Protein AF-0000000084809323 (afdb_homodimer)

InterPro domains:
  IPR007712 Toxin-antitoxin system, RelE/ParE toxin family [PF05016] (4-93)
  IPR028344 Toxin-antitoxin system, toxin component ParE1/4 [PIRSF029218] (1-98)
  IPR035093 Toxin-antitoxin system, RelE/ParE toxin domain superfamily [G3DSA:3.30.2310.20] (1-98)
  IPR051803 Type II TA system RelE-like toxin [PTHR33755] (1-96)

Nearest PDB structures (foldseek):
  8c24-assembly1_B  TM=9.218E-01  e=8.856E-09  Mycobacterium tuberculosis H37Rv
  7ycu-assembly1_C-2  TM=9.628E-01  e=2.855E-08  Pseudoalteromonas rubra
  7r5a-assembly1_A-2  TM=9.091E-01  e=8.627E-08  Vibrio cholerae O1 biovar El Tor str. N16961
  3kxe-assembly1_B  TM=9.483E-01  e=1.883E-07  Caulobacter vibrioides NA1000
  6xrw-assembly2_C  TM=8.770E-01  e=8.736E-06  Pseudomonas aeruginosa

Sequence (200 aa):
MAEIRFTRKAVEDLSDIWNYTADTWSERQADTYYWLLIASCRKLAGNPVLFGREYKELGEKVYGFKVNKHIVFYRIPDDGAIEVVRILHERMDLSNRFVDMAEIRFTRKAVEDLSDIWNYTADTWSERQADTYYWLLIASCRKLAGNPVLFGREYKELGEKVYGFKVNKHIVFYRIPDDGAIEVVRILHERMDLSNRFVD

Structure (mmCIF, N/CA/C/O backbone):
data_AF-0000000084809323-model_v1
#
loop_
_entity.id
_entity.type
_entity.pdbx_description
1 polymer Toxin
#
loop_
_atom_site.group_PDB
_atom_site.id
_atom_site.type_symbol
_atom_site.label_atom_id
_atom_site.label_alt_id
_atom_site.label_comp_id
_atom_site.label_asym_id
_atom_site.label_entity_id
_atom_site.label_seq_id
_atom_site.pdbx_PDB_ins_code
_atom_site.Cartn_x
_atom_site.Cartn_y
_atom_site.Cartn_z
_atom_site.occupancy
_atom_site.B_iso_or_equiv
_atom_site.auth_seq_id
_atom_site.auth_comp_id
_atom_site.auth_asym_id
_atom_site.auth_atom_id
_atom_site.pdbx_PDB_model_num
ATOM 1 N N . MET A 1 1 ? -5.836 -1.166 18.906 1 52.66 1 MET A N 1
ATOM 2 C CA . MET A 1 1 ? -4.805 -0.702 17.984 1 52.66 1 MET A CA 1
ATOM 3 C C . MET A 1 1 ? -5.363 0.357 17.031 1 52.66 1 MET A C 1
ATOM 5 O O . MET A 1 1 ? -6.512 0.267 16.609 1 52.66 1 MET A O 1
ATOM 9 N N . ALA A 1 2 ? -4.691 1.6 17.109 1 65.75 2 ALA A N 1
ATOM 10 C CA . ALA A 1 2 ? -5.293 2.738 16.422 1 65.75 2 ALA A CA 1
ATOM 11 C C . ALA A 1 2 ? -5.461 2.449 14.93 1 65.75 2 ALA A C 1
ATOM 13 O O . ALA A 1 2 ? -4.602 1.819 14.305 1 65.75 2 ALA A O 1
ATOM 14 N N . GLU A 1 3 ? -6.68 2.566 14.5 1 85.12 3 GLU A N 1
ATOM 15 C CA . GLU A 1 3 ? -7.074 2.285 13.125 1 85.12 3 GLU A CA 1
ATOM 16 C C . GLU A 1 3 ? -6.59 3.377 12.18 1 85.12 3 GLU A C 1
ATOM 18 O O . GLU A 1 3 ? -6.598 4.559 12.531 1 85.12 3 GLU A O 1
ATOM 23 N N . ILE A 1 4 ? -6.012 2.949 11.055 1 93 4 ILE A N 1
ATOM 24 C CA . ILE A 1 4 ? -5.582 3.871 10.008 1 93 4 ILE A CA 1
ATOM 25 C C . ILE A 1 4 ? -6.496 3.729 8.797 1 93 4 ILE A C 1
ATOM 27 O O . ILE A 1 4 ? -6.758 2.613 8.336 1 93 4 ILE A O 1
ATOM 31 N N . ARG A 1 5 ? -6.965 4.871 8.391 1 95 5 ARG A N 1
ATOM 32 C CA . ARG A 1 5 ? -7.77 4.934 7.176 1 95 5 ARG A CA 1
ATOM 33 C C . ARG A 1 5 ? -7.094 5.793 6.113 1 95 5 ARG A C 1
ATOM 35 O O . ARG A 1 5 ? -6.543 6.852 6.422 1 95 5 ARG A O 1
ATOM 42 N N . PHE A 1 6 ? -7.148 5.309 4.836 1 96.38 6 PHE A N 1
ATOM 43 C CA . PHE A 1 6 ? -6.609 6.086 3.725 1 96.38 6 PHE A CA 1
ATOM 44 C C . PHE A 1 6 ? -7.73 6.633 2.85 1 96.38 6 PHE A C 1
ATOM 46 O O . PHE A 1 6 ? -8.742 5.957 2.633 1 96.38 6 PHE A O 1
ATOM 53 N N . THR A 1 7 ? -7.555 7.887 2.42 1 95.38 7 THR A N 1
ATOM 54 C CA . THR A 1 7 ? -8.406 8.375 1.344 1 95.38 7 THR A CA 1
ATOM 55 C C . THR A 1 7 ? -7.898 7.902 -0.013 1 95.38 7 THR A C 1
ATOM 57 O O . THR A 1 7 ? -6.766 7.422 -0.123 1 95.38 7 THR A O 1
ATOM 60 N N . ARG A 1 8 ? -8.773 8.055 -1.02 1 95.62 8 ARG A N 1
ATOM 61 C CA . ARG A 1 8 ? -8.383 7.699 -2.381 1 95.62 8 ARG A CA 1
ATOM 62 C C . ARG A 1 8 ? -7.145 8.484 -2.816 1 95.62 8 ARG A C 1
ATOM 64 O O . ARG A 1 8 ? -6.227 7.926 -3.416 1 95.62 8 ARG A O 1
ATOM 71 N N . LYS A 1 9 ? -7.113 9.719 -2.51 1 95.81 9 LYS A N 1
ATOM 72 C CA . LYS A 1 9 ? -5.992 10.57 -2.893 1 95.81 9 LYS A CA 1
ATOM 73 C C . LYS A 1 9 ? -4.703 10.133 -2.203 1 95.81 9 LYS A C 1
ATOM 75 O O . LYS A 1 9 ? -3.623 10.203 -2.791 1 95.81 9 LYS A O 1
ATOM 80 N N . ALA A 1 10 ? -4.836 9.727 -0.987 1 97.06 10 ALA A N 1
ATOM 81 C CA . ALA A 1 10 ? -3.662 9.242 -0.266 1 97.06 10 ALA A CA 1
ATOM 82 C C . ALA A 1 10 ? -3.121 7.961 -0.895 1 97.06 10 ALA A C 1
ATOM 84 O O . ALA A 1 10 ? -1.906 7.781 -1.012 1 97.06 10 ALA A O 1
ATOM 85 N N . VAL A 1 11 ? -4.012 7.047 -1.314 1 97.19 11 VAL A N 1
ATOM 86 C CA . VAL A 1 11 ? -3.609 5.805 -1.962 1 97.19 11 VAL A CA 1
ATOM 87 C C . VAL A 1 11 ? -2.938 6.109 -3.299 1 97.19 11 VAL A C 1
ATOM 89 O O . VAL A 1 11 ? -1.923 5.5 -3.643 1 97.19 11 VAL A O 1
ATOM 92 N N . GLU A 1 12 ? -3.457 6.996 -4.031 1 96.44 12 GLU A N 1
ATOM 93 C CA . GLU A 1 12 ? -2.842 7.441 -5.277 1 96.44 12 GLU A CA 1
ATOM 94 C C . GLU A 1 12 ? -1.45 8.016 -5.031 1 96.44 12 GLU A C 1
ATOM 96 O O . GLU A 1 12 ? -0.513 7.734 -5.781 1 96.44 12 GLU A O 1
ATOM 101 N N . ASP A 1 13 ? -1.379 8.852 -4.008 1 96.88 13 ASP A N 1
ATOM 102 C CA . ASP A 1 13 ? -0.084 9.43 -3.658 1 96.88 13 ASP A CA 1
ATOM 103 C C . ASP A 1 13 ? 0.942 8.336 -3.361 1 96.88 13 ASP A C 1
ATOM 105 O O . ASP A 1 13 ? 2.09 8.422 -3.801 1 96.88 13 ASP A O 1
ATOM 109 N N . LEU A 1 14 ? 0.533 7.32 -2.613 1 97.62 14 LEU A N 1
ATOM 110 C CA . LEU A 1 14 ? 1.423 6.207 -2.293 1 97.62 14 LEU A CA 1
ATOM 111 C C . LEU A 1 14 ? 1.922 5.527 -3.562 1 97.62 14 LEU A C 1
ATOM 113 O O . LEU A 1 14 ? 3.115 5.242 -3.691 1 97.62 14 LEU A O 1
ATOM 117 N N . SER A 1 15 ? 1.007 5.293 -4.441 1 97.25 15 SER A N 1
ATOM 118 C CA . SER A 1 15 ? 1.363 4.656 -5.703 1 97.25 15 SER A CA 1
ATOM 119 C C . SER A 1 15 ? 2.314 5.527 -6.516 1 97.25 15 SER A C 1
ATOM 121 O O . SER A 1 15 ? 3.285 5.031 -7.09 1 97.25 15 SER A O 1
ATOM 123 N N . ASP A 1 16 ? 2.064 6.781 -6.582 1 97.44 16 ASP A N 1
ATOM 124 C CA . ASP A 1 16 ? 2.904 7.723 -7.316 1 97.44 16 ASP A CA 1
ATOM 125 C C . ASP A 1 16 ? 4.309 7.789 -6.723 1 97.44 16 ASP A C 1
ATOM 127 O O . ASP A 1 16 ? 5.297 7.836 -7.453 1 97.44 16 ASP A O 1
ATOM 131 N N . ILE A 1 17 ? 4.363 7.852 -5.445 1 97.81 17 ILE A N 1
ATOM 132 C CA . ILE A 1 17 ? 5.648 7.887 -4.762 1 97.81 17 ILE A CA 1
ATOM 133 C C . ILE A 1 17 ? 6.434 6.617 -5.078 1 97.81 17 ILE A C 1
ATOM 135 O O . ILE A 1 17 ? 7.629 6.676 -5.375 1 97.81 17 ILE A O 1
ATOM 139 N N . TRP A 1 18 ? 5.781 5.492 -5.027 1 98.06 18 TRP A N 1
ATOM 140 C CA . TRP A 1 18 ? 6.43 4.227 -5.355 1 98.06 18 TRP A CA 1
ATOM 141 C C . TRP A 1 18 ? 6.969 4.25 -6.781 1 98.06 18 TRP A C 1
ATOM 143 O O . TRP A 1 18 ? 8.141 3.93 -7.016 1 98.06 18 TRP A O 1
ATOM 153 N N . ASN A 1 19 ? 6.113 4.641 -7.715 1 97.88 19 ASN A N 1
ATOM 154 C CA . ASN A 1 19 ? 6.484 4.664 -9.125 1 97.88 19 ASN A CA 1
ATOM 155 C C . ASN A 1 19 ? 7.672 5.586 -9.375 1 97.88 19 ASN A C 1
ATOM 157 O O . ASN A 1 19 ? 8.609 5.219 -10.094 1 97.88 19 ASN A O 1
ATOM 161 N N . TYR A 1 20 ? 7.602 6.742 -8.844 1 97.81 20 TYR A N 1
ATOM 162 C CA . TYR A 1 20 ? 8.68 7.703 -9.008 1 97.81 20 TYR A CA 1
ATOM 163 C C . TYR A 1 20 ? 9.992 7.148 -8.461 1 97.81 20 TYR A C 1
ATOM 165 O O . TYR A 1 20 ? 11.039 7.262 -9.102 1 97.81 20 TYR A O 1
ATOM 173 N N . THR A 1 21 ? 9.93 6.648 -7.211 1 97.81 21 THR A N 1
ATOM 174 C CA . THR A 1 21 ? 11.117 6.105 -6.555 1 97.81 21 THR A CA 1
ATOM 175 C C . THR A 1 21 ? 11.68 4.93 -7.348 1 97.81 21 THR A C 1
ATOM 177 O O . THR A 1 21 ? 12.898 4.816 -7.516 1 97.81 21 THR A O 1
ATOM 180 N N . ALA A 1 22 ? 10.812 4.043 -7.859 1 97.62 22 ALA A N 1
ATOM 181 C CA . ALA A 1 22 ? 11.242 2.912 -8.68 1 97.62 22 ALA A CA 1
ATOM 182 C C . ALA A 1 22 ? 11.938 3.389 -9.945 1 97.62 22 ALA A C 1
ATOM 184 O O . ALA A 1 22 ? 12.977 2.85 -10.336 1 97.62 22 ALA A O 1
ATOM 185 N N . ASP A 1 23 ? 11.383 4.441 -10.586 1 97.94 23 ASP A N 1
ATOM 186 C CA . ASP A 1 23 ? 11.906 4.984 -11.836 1 97.94 23 ASP A CA 1
ATOM 187 C C . ASP A 1 23 ? 13.25 5.684 -11.609 1 97.94 23 ASP A C 1
ATOM 189 O O . ASP A 1 23 ? 14.109 5.684 -12.492 1 97.94 23 ASP A O 1
ATOM 193 N N . THR A 1 24 ? 13.43 6.316 -10.492 1 97.62 24 THR A N 1
ATOM 194 C CA . THR A 1 24 ? 14.594 7.148 -10.219 1 97.62 24 THR A CA 1
ATOM 195 C C . THR A 1 24 ? 15.742 6.312 -9.672 1 97.62 24 THR A C 1
ATOM 197 O O . THR A 1 24 ? 16.906 6.566 -9.984 1 97.62 24 THR A O 1
ATOM 200 N N . TRP A 1 25 ? 15.391 5.305 -8.844 1 97 25 TRP A N 1
ATOM 201 C CA . TRP A 1 25 ? 16.438 4.516 -8.203 1 97 25 TRP A CA 1
ATOM 202 C C . TRP A 1 25 ? 16.219 3.023 -8.438 1 97 25 TRP A C 1
ATOM 204 O O . TRP A 1 25 ? 16.891 2.408 -9.258 1 97 25 TRP A O 1
ATOM 214 N N . SER A 1 26 ? 15.219 2.301 -7.742 1 96.19 26 SER A N 1
ATOM 215 C CA . SER A 1 26 ? 14.953 0.879 -7.93 1 96.19 26 SER A CA 1
ATOM 216 C C . SER A 1 26 ? 13.633 0.475 -7.277 1 96.19 26 SER A C 1
ATOM 218 O O . SER A 1 26 ? 13.148 1.158 -6.375 1 96.19 26 SER A O 1
ATOM 220 N N . GLU A 1 27 ? 13.172 -0.659 -7.707 1 94.38 27 GLU A N 1
ATOM 221 C CA . GLU A 1 27 ? 11.969 -1.208 -7.078 1 94.38 27 GLU A CA 1
ATOM 222 C C . GLU A 1 27 ? 12.219 -1.555 -5.617 1 94.38 27 GLU A C 1
ATOM 224 O O . GLU A 1 27 ? 11.336 -1.391 -4.773 1 94.38 27 GLU A O 1
ATOM 229 N N . ARG A 1 28 ? 13.43 -2.08 -5.32 1 92.62 28 ARG A N 1
ATOM 230 C CA . ARG A 1 28 ? 13.781 -2.4 -3.939 1 92.62 28 ARG A CA 1
ATOM 231 C C . ARG A 1 28 ? 13.734 -1.155 -3.061 1 92.62 28 ARG A C 1
ATOM 233 O O . ARG A 1 28 ? 13.219 -1.203 -1.939 1 92.62 28 ARG A O 1
ATOM 240 N N . GLN A 1 29 ? 14.258 -0.066 -3.578 1 96.19 29 GLN A N 1
ATOM 241 C CA . GLN A 1 29 ? 14.203 1.188 -2.834 1 96.19 29 GLN A CA 1
ATOM 242 C C . GLN A 1 29 ? 12.773 1.698 -2.707 1 96.19 29 GLN A C 1
ATOM 244 O O . GLN A 1 29 ? 12.398 2.266 -1.68 1 96.19 29 GLN A O 1
ATOM 249 N N . ALA A 1 30 ? 12.016 1.495 -3.771 1 97.75 30 ALA A N 1
ATOM 250 C CA . ALA A 1 30 ? 10.609 1.895 -3.74 1 97.75 30 ALA A CA 1
ATOM 251 C C . ALA A 1 30 ? 9.844 1.123 -2.67 1 97.75 30 ALA A C 1
ATOM 253 O O . ALA A 1 30 ? 9.07 1.709 -1.907 1 97.75 30 ALA A O 1
ATOM 254 N N . ASP A 1 31 ? 10.109 -0.143 -2.609 1 95.44 31 ASP A N 1
ATOM 255 C CA . ASP A 1 31 ? 9.484 -0.975 -1.586 1 95.44 31 ASP A CA 1
ATOM 256 C C . ASP A 1 31 ? 9.891 -0.518 -0.186 1 95.44 31 ASP A C 1
ATOM 258 O O . ASP A 1 31 ? 9.039 -0.394 0.701 1 95.44 31 ASP A O 1
ATOM 262 N N . THR A 1 32 ? 11.125 -0.32 0.014 1 96.06 32 THR A N 1
ATOM 263 C CA . THR A 1 32 ? 11.641 0.11 1.31 1 96.06 32 THR A CA 1
ATOM 264 C C . THR A 1 32 ? 10.984 1.416 1.746 1 96.06 32 THR A C 1
ATOM 266 O O . THR A 1 32 ? 10.547 1.545 2.893 1 96.06 32 THR A O 1
ATOM 269 N N . TYR A 1 33 ? 10.938 2.373 0.835 1 97.44 33 TYR A N 1
ATOM 270 C CA . TYR A 1 33 ? 10.359 3.67 1.171 1 97.44 33 TYR A CA 1
ATOM 271 C C . TYR A 1 33 ? 8.859 3.555 1.425 1 97.44 33 TYR A C 1
ATOM 273 O O . TYR A 1 33 ? 8.32 4.215 2.318 1 97.44 33 TYR A O 1
ATOM 281 N N . TYR A 1 34 ? 8.172 2.75 0.658 1 95.94 34 TYR A N 1
ATOM 282 C CA . TYR A 1 34 ? 6.754 2.484 0.83 1 95.94 34 TYR A CA 1
ATOM 283 C C . TYR A 1 34 ? 6.465 1.936 2.223 1 95.94 34 TYR A C 1
ATOM 285 O O . TYR A 1 34 ? 5.582 2.438 2.924 1 95.94 34 TYR A O 1
ATOM 293 N N . TRP A 1 35 ? 7.223 0.98 2.604 1 93.75 35 TRP A N 1
ATOM 294 C CA . TRP A 1 35 ? 7.039 0.379 3.92 1 93.75 35 TRP A CA 1
ATOM 295 C C . TRP A 1 35 ? 7.355 1.382 5.027 1 93.75 35 TRP A C 1
ATOM 297 O O . TRP A 1 35 ? 6.727 1.364 6.086 1 93.75 35 TRP A O 1
ATOM 307 N N . LEU A 1 36 ? 8.312 2.17 4.832 1 96.75 36 LEU A N 1
ATOM 308 C CA . LEU A 1 36 ? 8.648 3.207 5.801 1 96.75 36 LEU A CA 1
ATOM 309 C C . LEU A 1 36 ? 7.473 4.164 6 1 96.75 36 LEU A C 1
ATOM 311 O O . LEU A 1 36 ? 7.148 4.523 7.133 1 96.75 36 LEU A O 1
ATOM 315 N N . LEU A 1 37 ? 6.844 4.559 4.898 1 97.31 37 LEU A N 1
ATOM 316 C CA . LEU A 1 37 ? 5.695 5.453 4.973 1 97.31 37 LEU A CA 1
ATOM 317 C C . LEU A 1 37 ? 4.551 4.801 5.742 1 97.31 37 LEU A C 1
ATOM 319 O O . LEU A 1 37 ? 3.965 5.418 6.637 1 97.31 37 LEU A O 1
ATOM 323 N N . ILE A 1 38 ? 4.301 3.576 5.465 1 93.94 38 ILE A N 1
ATOM 324 C CA . ILE A 1 38 ? 3.207 2.846 6.09 1 93.94 38 ILE A CA 1
ATOM 325 C C . ILE A 1 38 ? 3.506 2.641 7.574 1 93.94 38 ILE A C 1
ATOM 327 O O . ILE A 1 38 ? 2.637 2.85 8.422 1 93.94 38 ILE A O 1
ATOM 331 N N . ALA A 1 39 ? 4.699 2.215 7.914 1 93.94 39 ALA A N 1
ATOM 332 C CA . ALA A 1 39 ? 5.098 2.031 9.305 1 93.94 39 ALA A CA 1
ATOM 333 C C . ALA A 1 39 ? 4.996 3.34 10.086 1 93.94 39 ALA A C 1
ATOM 335 O O . ALA A 1 39 ? 4.625 3.344 11.258 1 93.94 39 ALA A O 1
ATOM 336 N N . SER A 1 40 ? 5.336 4.391 9.492 1 96.56 40 SER A N 1
ATOM 337 C CA . SER A 1 40 ? 5.238 5.699 10.125 1 96.56 40 SER A CA 1
ATOM 338 C C . SER A 1 40 ? 3.789 6.055 10.445 1 96.56 40 SER A C 1
ATOM 340 O O . SER A 1 40 ? 3.502 6.629 11.492 1 96.56 40 SER A O 1
ATOM 342 N N . CYS A 1 41 ? 2.875 5.727 9.531 1 95.56 41 CYS A N 1
ATOM 343 C CA . CYS A 1 41 ? 1.456 5.949 9.789 1 95.56 41 CYS A CA 1
ATOM 344 C C . CYS A 1 41 ? 0.986 5.156 11 1 95.56 41 CYS A C 1
ATOM 346 O O . CYS A 1 41 ? 0.191 5.648 11.805 1 95.56 41 CYS A O 1
ATOM 348 N N . ARG A 1 42 ? 1.497 3.969 11.141 1 92.25 42 ARG A N 1
ATOM 349 C CA . ARG A 1 42 ? 1.133 3.131 12.281 1 92.25 42 ARG A CA 1
ATOM 350 C C . ARG A 1 42 ? 1.623 3.742 13.586 1 92.25 42 ARG A C 1
ATOM 352 O O . ARG A 1 42 ? 0.892 3.764 14.578 1 92.25 42 ARG A O 1
ATOM 359 N N . LYS A 1 43 ? 2.826 4.141 13.586 1 93.88 43 LYS A N 1
ATOM 360 C CA . LYS A 1 43 ? 3.377 4.82 14.758 1 93.88 43 LYS A CA 1
ATOM 361 C C . LYS A 1 43 ? 2.574 6.07 15.094 1 93.88 43 LYS A C 1
ATOM 363 O O . LYS A 1 43 ? 2.25 6.312 16.266 1 93.88 43 LYS A O 1
ATOM 368 N N . LEU A 1 44 ? 2.27 6.82 14.086 1 94.81 44 LEU A N 1
ATOM 369 C CA . LEU A 1 44 ? 1.514 8.062 14.211 1 94.81 44 LEU A CA 1
ATOM 370 C C . LEU A 1 44 ? 0.151 7.809 14.844 1 94.81 44 LEU A C 1
ATOM 372 O O . LEU A 1 44 ? -0.322 8.609 15.656 1 94.81 44 LEU A O 1
ATOM 376 N N . ALA A 1 45 ? -0.455 6.742 14.453 1 93.81 45 ALA A N 1
ATOM 377 C CA . ALA A 1 45 ? -1.792 6.41 14.938 1 93.81 45 ALA A CA 1
ATOM 378 C C . ALA A 1 45 ? -1.787 6.176 16.453 1 93.81 45 ALA A C 1
ATOM 380 O O . ALA A 1 45 ? -2.824 6.297 17.109 1 93.81 45 ALA A O 1
ATOM 381 N N . GLY A 1 46 ? -0.662 5.832 17.047 1 92.44 46 GLY A N 1
ATOM 382 C CA . GLY A 1 46 ? -0.566 5.605 18.484 1 92.44 46 GLY A CA 1
ATOM 383 C C . GLY A 1 46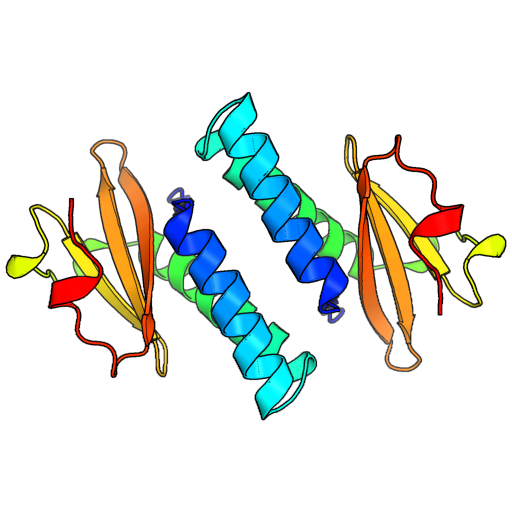 ? -0.776 6.867 19.297 1 92.44 46 GLY A C 1
ATOM 384 O O . GLY A 1 46 ? -1.298 6.809 20.422 1 92.44 46 GLY A O 1
ATOM 385 N N . ASN A 1 47 ? -0.342 8.016 18.891 1 93.44 47 ASN A N 1
ATOM 386 C CA . ASN A 1 47 ? -0.552 9.328 19.5 1 93.44 47 ASN A CA 1
ATOM 387 C C . ASN A 1 47 ? -0.486 10.445 18.453 1 93.44 47 ASN A C 1
ATOM 389 O O . ASN A 1 47 ? 0.474 11.211 18.422 1 93.44 47 ASN A O 1
ATOM 393 N N . PRO A 1 48 ? -1.572 10.602 17.672 1 94.06 48 PRO A N 1
ATOM 394 C CA . PRO A 1 48 ? -1.541 11.461 16.484 1 94.06 48 PRO A CA 1
ATOM 395 C C . PRO A 1 48 ? -1.425 12.938 16.844 1 94.06 48 PRO A C 1
ATOM 397 O O . PRO A 1 48 ? -0.876 13.719 16.047 1 94.06 48 PRO A O 1
ATOM 400 N N . VAL A 1 49 ? -1.915 13.352 18.031 1 92.62 49 VAL A N 1
ATOM 401 C CA . VAL A 1 49 ? -1.858 14.758 18.422 1 92.62 49 VAL A CA 1
ATOM 402 C C . VAL A 1 49 ? -0.443 15.109 18.875 1 92.62 49 VAL A C 1
ATOM 404 O O . VAL A 1 49 ? 0.059 16.188 18.562 1 92.62 49 VAL A O 1
ATOM 407 N N . LEU A 1 50 ? 0.204 14.18 19.453 1 92.94 50 LEU A N 1
ATOM 408 C CA . LEU A 1 50 ? 1.542 14.414 20 1 92.94 50 LEU A CA 1
ATOM 409 C C . LEU A 1 50 ? 2.58 14.43 18.875 1 92.94 50 LEU A C 1
ATOM 411 O O . LEU A 1 50 ? 3.521 15.219 18.906 1 92.94 50 LEU A O 1
ATOM 415 N N . PHE A 1 51 ? 2.447 13.609 17.906 1 94.62 51 PHE A N 1
ATOM 416 C CA . PHE A 1 51 ? 3.473 13.406 16.891 1 94.62 51 PHE A CA 1
ATOM 417 C C . PHE A 1 51 ? 3.287 14.383 15.742 1 94.62 51 PHE A C 1
ATOM 419 O O . PHE A 1 51 ? 4.246 14.695 15.031 1 94.62 51 PHE A O 1
ATOM 426 N N . GLY A 1 52 ? 2.09 14.828 15.547 1 95.5 52 GLY A N 1
ATOM 427 C CA . GLY A 1 52 ? 1.79 15.633 14.383 1 95.5 52 GLY A CA 1
ATOM 428 C C . GLY A 1 52 ? 1.825 17.125 14.664 1 95.5 52 GLY A C 1
ATOM 429 O O . GLY A 1 52 ? 1.782 17.547 15.82 1 95.5 52 GLY A O 1
ATOM 430 N N . ARG A 1 53 ? 2.006 17.844 13.555 1 94.88 53 ARG A N 1
ATOM 431 C CA . ARG A 1 53 ? 1.862 19.297 13.57 1 94.88 53 ARG A CA 1
ATOM 432 C C . ARG A 1 53 ? 0.519 19.719 12.984 1 94.88 53 ARG A C 1
ATOM 434 O O . ARG A 1 53 ? 0.133 19.25 11.906 1 94.88 53 ARG A O 1
ATOM 441 N N . GLU A 1 54 ? -0.108 20.594 13.703 1 94.06 54 GLU A N 1
ATOM 442 C CA . GLU A 1 54 ? -1.404 21.062 13.219 1 94.06 54 GLU A CA 1
ATOM 443 C C . GLU A 1 54 ? -1.24 22.109 12.117 1 94.06 54 GLU A C 1
ATOM 445 O O . GLU A 1 54 ? -0.416 23.016 12.234 1 94.06 54 GLU A O 1
ATOM 450 N N . TYR A 1 55 ? -2.051 21.859 11.039 1 91.38 55 TYR A N 1
ATOM 451 C CA . TYR A 1 55 ? -2.115 22.812 9.945 1 91.38 55 TYR A CA 1
ATOM 452 C C . TYR A 1 55 ? -3.482 23.484 9.883 1 91.38 55 TYR A C 1
ATOM 454 O O . TYR A 1 55 ? -4.359 23.047 9.133 1 91.38 55 TYR A O 1
ATOM 462 N N . LYS A 1 56 ? -3.615 24.547 10.516 1 88.5 56 LYS A N 1
ATOM 463 C CA . LYS A 1 56 ? -4.898 25.219 10.648 1 88.5 56 LYS A CA 1
ATOM 464 C C . LYS A 1 56 ? -5.332 25.844 9.32 1 88.5 56 LYS A C 1
ATOM 466 O O . LYS A 1 56 ? -6.527 25.969 9.047 1 88.5 56 LYS A O 1
ATOM 471 N N . GLU A 1 57 ? -4.363 26.156 8.5 1 85.44 57 GLU A N 1
ATOM 472 C CA . GLU A 1 57 ? -4.637 26.797 7.215 1 85.44 57 GLU A CA 1
ATOM 473 C C . GLU A 1 57 ? -5.273 25.812 6.238 1 85.44 57 GLU A C 1
ATOM 475 O O . GLU A 1 57 ? -5.879 26.219 5.242 1 85.44 57 GLU A O 1
ATOM 480 N N . LEU A 1 58 ? -5.129 24.531 6.531 1 85.25 58 LEU A N 1
ATOM 481 C CA . LEU A 1 58 ? -5.672 23.531 5.629 1 85.25 58 LEU A CA 1
ATOM 482 C C . LEU A 1 58 ? -7.059 23.078 6.086 1 85.25 58 LEU A C 1
ATOM 484 O O . LEU A 1 58 ? -7.809 22.484 5.312 1 85.25 58 LEU A O 1
ATOM 488 N N . GLY A 1 59 ? -7.5 23.344 7.254 1 84.19 59 GLY A N 1
ATOM 489 C CA . GLY A 1 59 ? -8.797 22.953 7.785 1 84.19 59 GLY A CA 1
ATOM 490 C C . GLY A 1 59 ? -8.766 22.625 9.266 1 84.19 59 GLY A C 1
ATOM 491 O O . GLY A 1 59 ? -7.695 22.625 9.883 1 84.19 59 GLY A O 1
ATOM 492 N N . GLU A 1 60 ? -9.938 22.375 9.797 1 83.38 60 GLU A N 1
ATOM 493 C CA . GLU A 1 60 ? -10.039 22.031 11.203 1 83.38 60 GLU A CA 1
ATOM 494 C C . GLU A 1 60 ? -9.492 20.625 11.461 1 83.38 60 GLU A C 1
ATOM 496 O O . GLU A 1 60 ? -9.805 19.688 10.719 1 83.38 60 GLU A O 1
ATOM 501 N N . LYS A 1 61 ? -8.641 20.453 12.43 1 88.38 61 LYS A N 1
ATOM 502 C CA . LYS A 1 61 ? -8.109 19.156 12.883 1 88.38 61 LYS A CA 1
ATOM 503 C C . LYS A 1 61 ? -7.328 18.469 11.773 1 88.38 61 LYS A C 1
ATOM 505 O O . LYS A 1 61 ? -7.469 17.266 11.57 1 88.38 61 LYS A O 1
ATOM 510 N N . VAL A 1 62 ? -6.688 19.328 10.953 1 92.75 62 VAL A N 1
ATOM 511 C CA . VAL A 1 62 ? -5.773 18.781 9.961 1 92.75 62 VAL A CA 1
ATOM 512 C C . VAL A 1 62 ? -4.344 18.828 10.484 1 92.75 62 VAL A C 1
ATOM 514 O O . VAL A 1 62 ? -3.879 19.875 10.945 1 92.75 62 VAL A O 1
ATOM 517 N N . TYR A 1 63 ? -3.691 17.672 10.438 1 95.62 63 TYR A N 1
ATOM 518 C CA . TYR A 1 63 ? -2.334 17.547 10.953 1 95.62 63 TYR A CA 1
ATOM 519 C C . TYR A 1 63 ? -1.378 17.062 9.875 1 95.62 63 TYR A C 1
ATOM 521 O O . TYR A 1 63 ? -1.807 16.5 8.859 1 95.62 63 TYR A O 1
ATOM 529 N N . GLY A 1 64 ? -0.081 17.328 10.109 1 96.38 64 GLY A N 1
ATOM 530 C CA . GLY A 1 64 ? 0.992 16.828 9.266 1 96.38 64 GLY A CA 1
ATOM 531 C C . GLY A 1 64 ? 2.117 16.188 10.047 1 96.38 64 GLY A C 1
ATOM 532 O O . GLY A 1 64 ? 2.451 16.625 11.148 1 96.38 64 GLY A O 1
ATOM 533 N N . PHE A 1 65 ? 2.674 15.148 9.43 1 97.44 65 PHE A N 1
ATOM 534 C CA . PHE A 1 65 ? 3.807 14.445 10.016 1 97.44 65 PHE A CA 1
ATOM 535 C C . PHE A 1 65 ? 4.871 14.164 8.961 1 97.44 65 PHE A C 1
ATOM 537 O O . PHE A 1 65 ? 4.602 13.5 7.957 1 97.44 65 PHE A O 1
ATOM 544 N N . LYS A 1 66 ? 6.051 14.617 9.25 1 97 66 LYS A N 1
ATOM 545 C CA . LYS A 1 66 ? 7.121 14.516 8.258 1 97 66 LYS A CA 1
ATOM 546 C C . LYS A 1 66 ? 7.781 13.141 8.305 1 97 66 LYS A C 1
ATOM 548 O O . LYS A 1 66 ? 8.117 12.641 9.383 1 97 66 LYS A O 1
ATOM 553 N N . VAL A 1 67 ? 7.941 12.477 7.148 1 97.44 67 VAL A N 1
ATOM 554 C CA . VAL A 1 67 ? 8.688 11.242 6.93 1 97.44 67 VAL A CA 1
ATOM 555 C C . VAL A 1 67 ? 9.695 11.438 5.801 1 97.44 67 VAL A C 1
ATOM 557 O O . VAL A 1 67 ? 9.328 11.438 4.625 1 97.44 67 VAL A O 1
ATOM 560 N N . ASN A 1 68 ? 10.922 11.562 6.176 1 96.75 68 ASN A N 1
ATOM 561 C CA . ASN A 1 68 ? 11.969 11.891 5.219 1 96.75 68 ASN A CA 1
ATOM 562 C C . ASN A 1 68 ? 11.578 13.07 4.336 1 96.75 68 ASN A C 1
ATOM 564 O O . ASN A 1 68 ? 11.398 14.188 4.828 1 96.75 68 ASN A O 1
ATOM 568 N N . LYS A 1 69 ? 11.32 12.773 3.018 1 96.75 69 LYS A N 1
ATOM 569 C CA . LYS A 1 69 ? 11.094 13.898 2.115 1 96.75 69 LYS A CA 1
ATOM 570 C C . LYS A 1 69 ? 9.602 14.109 1.863 1 96.75 69 LYS A C 1
ATOM 572 O O . LYS A 1 69 ? 9.219 14.922 1.02 1 96.75 69 LYS A O 1
ATOM 577 N N . HIS A 1 70 ? 8.766 13.477 2.52 1 98.06 70 HIS A N 1
ATOM 578 C CA . HIS A 1 70 ? 7.328 13.609 2.34 1 98.06 70 HIS A CA 1
ATOM 579 C C . HIS A 1 70 ? 6.641 13.961 3.654 1 98.06 70 HIS A C 1
ATOM 581 O O . HIS A 1 70 ? 7.188 13.719 4.73 1 98.06 70 HIS A O 1
ATOM 587 N N . ILE A 1 71 ? 5.484 14.523 3.578 1 97.19 71 ILE A N 1
ATOM 588 C CA . ILE A 1 71 ? 4.617 14.836 4.707 1 97.19 71 ILE A CA 1
ATOM 589 C C . ILE A 1 71 ? 3.318 14.047 4.598 1 97.19 71 ILE A C 1
ATOM 591 O O . ILE A 1 71 ? 2.668 14.047 3.549 1 97.19 71 ILE A O 1
ATOM 595 N N . VAL A 1 72 ? 3.018 13.297 5.648 1 97.56 72 VAL A N 1
ATOM 596 C CA . VAL A 1 72 ? 1.733 12.617 5.766 1 97.56 72 VAL A CA 1
ATOM 597 C C . VAL A 1 72 ? 0.701 13.562 6.375 1 97.56 72 VAL A C 1
ATOM 599 O O . VAL A 1 72 ? 0.8 13.93 7.547 1 97.56 72 VAL A O 1
ATOM 602 N N . PHE A 1 73 ? -0.282 13.977 5.594 1 96.69 73 PHE A N 1
ATOM 603 C CA . PHE A 1 73 ? -1.373 14.805 6.086 1 96.69 73 PHE A CA 1
ATOM 604 C C . PHE A 1 73 ? -2.568 13.953 6.484 1 96.69 73 PHE A C 1
ATOM 606 O O . PHE A 1 73 ? -2.979 13.055 5.738 1 96.69 73 PHE A O 1
ATOM 613 N N . TYR A 1 74 ? -3.088 14.281 7.656 1 96.31 74 TYR A N 1
ATOM 614 C CA . TYR A 1 74 ? -4.16 13.438 8.172 1 96.31 74 TYR A CA 1
ATOM 615 C C . TYR A 1 74 ? -5.117 14.242 9.039 1 96.31 74 TYR A C 1
ATOM 617 O O . TYR A 1 74 ? -4.797 15.359 9.469 1 96.31 74 TYR A O 1
ATOM 625 N N . ARG A 1 75 ? -6.246 13.664 9.203 1 95.19 75 ARG A N 1
ATOM 626 C CA . ARG A 1 75 ? -7.262 14.148 10.133 1 95.19 75 ARG A CA 1
ATOM 627 C C . ARG A 1 75 ? -7.523 13.133 11.242 1 95.19 75 ARG A C 1
ATOM 629 O O . ARG A 1 75 ? -7.137 11.969 11.125 1 95.19 75 ARG A O 1
ATOM 636 N N . ILE A 1 76 ? -8.086 13.602 12.32 1 92 76 ILE A N 1
ATOM 637 C CA . ILE A 1 76 ? -8.461 12.742 13.438 1 92 76 ILE A CA 1
ATOM 638 C C . ILE A 1 76 ? -9.969 12.789 13.648 1 92 76 ILE A C 1
ATOM 640 O O . ILE A 1 76 ? -10.477 13.656 14.359 1 92 76 ILE A O 1
ATOM 644 N N . PRO A 1 77 ? -10.656 11.828 13.031 1 88.81 77 PRO A N 1
ATOM 645 C CA . PRO A 1 77 ? -12.109 11.789 13.258 1 88.81 77 PRO A CA 1
ATOM 646 C C . PRO A 1 77 ? -12.469 11.469 14.703 1 88.81 77 PRO A C 1
ATOM 648 O O . PRO A 1 77 ? -11.594 11.156 15.508 1 88.81 77 PRO A O 1
ATOM 651 N N . ASP A 1 78 ? -13.781 11.5 15.031 1 85.69 78 ASP A N 1
ATOM 652 C CA . ASP A 1 78 ? -14.281 11.352 16.391 1 85.69 78 ASP A CA 1
ATOM 653 C C . ASP A 1 78 ? -14.094 9.922 16.906 1 85.69 78 ASP A C 1
ATOM 655 O O . ASP A 1 78 ? -14.055 9.688 18.109 1 85.69 78 ASP A O 1
ATOM 659 N N . ASP A 1 79 ? -13.914 9.023 16.031 1 82.31 79 ASP A N 1
ATOM 660 C CA . ASP A 1 79 ? -13.797 7.629 16.453 1 82.31 79 ASP A CA 1
ATOM 661 C C . ASP A 1 79 ? -12.359 7.289 16.828 1 82.31 79 ASP A C 1
ATOM 663 O O . ASP A 1 79 ? -12.062 6.148 17.203 1 82.31 79 ASP A O 1
ATOM 667 N N . GLY A 1 80 ? -11.469 8.234 16.75 1 79.81 80 GLY A N 1
ATOM 668 C CA . GLY A 1 80 ? -10.109 8.039 17.234 1 79.81 80 GLY A CA 1
ATOM 669 C C . GLY A 1 80 ? -9.18 7.5 16.156 1 79.81 80 GLY A C 1
ATOM 670 O O . GLY A 1 80 ? -7.969 7.414 16.375 1 79.81 80 GLY A O 1
ATOM 671 N N . ALA A 1 81 ? -9.648 7.07 15.07 1 86.12 81 ALA A N 1
ATOM 672 C CA . ALA A 1 81 ? -8.805 6.645 13.953 1 86.12 81 ALA A CA 1
ATOM 673 C C . ALA A 1 81 ? -8.125 7.844 13.297 1 86.12 81 ALA A C 1
ATOM 675 O O . ALA A 1 81 ? -8.539 8.984 13.484 1 86.12 81 ALA A O 1
ATOM 676 N N . ILE A 1 82 ? -6.914 7.535 12.664 1 93.88 82 ILE A N 1
ATOM 677 C CA . ILE A 1 82 ? -6.441 8.617 11.805 1 93.88 82 ILE A CA 1
ATOM 678 C C . ILE A 1 82 ? -6.863 8.352 10.359 1 93.88 82 ILE A C 1
ATOM 680 O O . ILE A 1 82 ? -6.883 7.203 9.914 1 93.88 82 ILE A O 1
ATOM 684 N N . GLU A 1 83 ? -7.266 9.406 9.75 1 96 83 GLU A N 1
ATOM 685 C CA . GLU A 1 83 ? -7.547 9.367 8.312 1 96 83 GLU A CA 1
ATOM 686 C C . GLU A 1 83 ? -6.473 10.109 7.523 1 96 83 GLU A C 1
ATOM 688 O O . GLU A 1 83 ? -6.371 11.336 7.602 1 96 83 GLU A O 1
ATOM 693 N N . VAL A 1 84 ? -5.664 9.289 6.785 1 96.88 84 VAL A N 1
ATOM 694 C CA . VAL A 1 84 ? -4.637 9.898 5.945 1 96.88 84 VAL A CA 1
ATOM 695 C C . VAL A 1 84 ? -5.277 10.492 4.695 1 96.88 84 VAL A C 1
ATOM 697 O O . VAL A 1 84 ? -5.898 9.781 3.906 1 96.88 84 VAL A O 1
ATOM 700 N N . VAL A 1 85 ? -5.078 11.828 4.5 1 95.88 85 VAL A N 1
ATOM 701 C CA . VAL A 1 85 ? -5.773 12.539 3.43 1 95.88 85 VAL A CA 1
ATOM 702 C C . VAL A 1 85 ? -4.852 12.68 2.221 1 95.88 85 VAL A C 1
ATOM 704 O O . VAL A 1 85 ? -5.289 12.531 1.077 1 95.88 85 VAL A O 1
ATOM 707 N N . ARG A 1 86 ? -3.553 12.945 2.443 1 96.56 86 ARG A N 1
ATOM 708 C CA . ARG A 1 86 ? -2.545 13.094 1.399 1 96.56 86 ARG A CA 1
ATOM 709 C C . ARG A 1 86 ? -1.161 12.711 1.916 1 96.56 86 ARG A C 1
ATOM 711 O O . ARG A 1 86 ? -0.893 12.812 3.115 1 96.56 86 ARG A O 1
ATOM 718 N N . ILE A 1 87 ? -0.344 12.289 1.017 1 97.5 87 ILE A N 1
ATOM 719 C CA . ILE A 1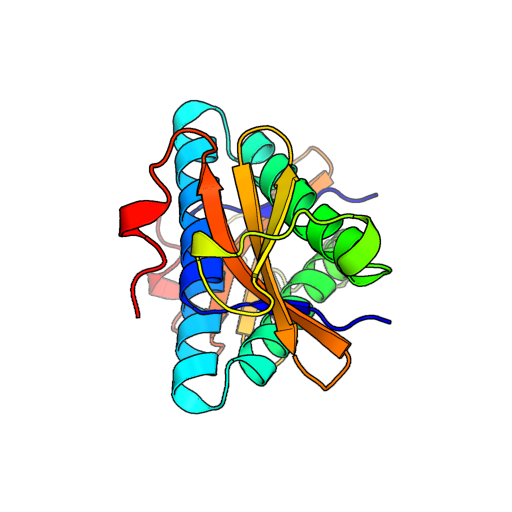 87 ? 1.093 12.148 1.223 1 97.5 87 ILE A CA 1
ATOM 720 C C . ILE A 1 87 ? 1.848 12.898 0.129 1 97.5 87 ILE A C 1
ATOM 722 O O . ILE A 1 87 ? 1.906 12.445 -1.017 1 97.5 87 ILE A O 1
ATOM 726 N N . LEU A 1 88 ? 2.422 14.078 0.555 1 96.94 88 LEU A N 1
ATOM 727 C CA . LEU A 1 88 ? 2.969 15 -0.433 1 96.94 88 LEU A CA 1
ATOM 728 C C . LEU A 1 88 ? 4.445 15.266 -0.168 1 96.94 88 LEU A C 1
ATOM 730 O O . LEU A 1 88 ? 4.875 15.32 0.987 1 96.94 88 LEU A O 1
ATOM 734 N N . HIS A 1 89 ? 5.195 15.43 -1.27 1 97.25 89 HIS A N 1
ATOM 735 C CA . HIS A 1 89 ? 6.586 15.844 -1.122 1 97.25 89 HIS A CA 1
ATOM 736 C C . HIS A 1 89 ? 6.688 17.188 -0.417 1 97.25 89 HIS A C 1
ATOM 738 O O . HIS A 1 89 ? 5.867 18.078 -0.654 1 97.25 89 HIS A O 1
ATOM 744 N N . GLU A 1 90 ? 7.688 17.344 0.345 1 93.25 90 GLU A N 1
ATOM 745 C CA . GLU A 1 90 ? 7.844 18.516 1.203 1 93.25 90 GLU A CA 1
ATOM 746 C C . GLU A 1 90 ? 7.965 19.797 0.376 1 93.25 90 GLU A C 1
ATOM 748 O O . GLU A 1 90 ? 7.664 20.891 0.864 1 93.25 90 GLU A O 1
ATOM 753 N N . ARG A 1 91 ? 8.328 19.641 -0.884 1 90.62 91 ARG A N 1
ATOM 754 C CA . ARG A 1 91 ? 8.539 20.797 -1.729 1 90.62 91 ARG A CA 1
ATOM 755 C C . ARG A 1 91 ? 7.238 21.234 -2.404 1 90.62 91 ARG A C 1
ATOM 757 O O . ARG A 1 91 ? 7.18 22.281 -3.039 1 90.62 91 ARG A O 1
ATOM 764 N N . MET A 1 92 ? 6.273 20.453 -2.369 1 86.75 92 MET A N 1
ATOM 765 C CA . MET A 1 92 ? 5.016 20.781 -3.027 1 86.75 92 MET A CA 1
ATOM 766 C C . MET A 1 92 ? 4.27 21.875 -2.258 1 86.75 92 MET A C 1
ATOM 768 O O . MET A 1 92 ? 4.324 21.922 -1.027 1 86.75 92 MET A O 1
ATOM 772 N N . ASP A 1 93 ? 3.635 22.734 -2.945 1 70 93 ASP A N 1
ATOM 773 C CA . ASP A 1 93 ? 2.844 23.828 -2.381 1 70 93 ASP A CA 1
ATOM 774 C C . ASP A 1 93 ? 1.497 23.328 -1.87 1 70 93 ASP A C 1
ATOM 776 O O . ASP A 1 93 ? 0.701 22.781 -2.639 1 70 93 ASP A O 1
ATOM 780 N N . LEU A 1 94 ? 1.303 23.344 -0.62 1 71.69 94 LEU A N 1
ATOM 781 C CA . LEU A 1 94 ? 0.123 22.844 0.077 1 71.69 94 LEU A CA 1
ATOM 782 C C . LEU A 1 94 ? -1.131 23.578 -0.371 1 71.69 94 LEU A C 1
ATOM 784 O O . LEU A 1 94 ? -2.238 23.047 -0.294 1 71.69 94 LEU A O 1
ATOM 788 N N . SER A 1 95 ? -1.033 24.844 -0.701 1 61.25 95 SER A N 1
ATOM 789 C CA . SER A 1 95 ? -2.191 25.672 -1.021 1 61.25 95 SER A CA 1
ATOM 790 C C . SER A 1 95 ? -3.033 25.031 -2.125 1 61.25 95 SER A C 1
ATOM 792 O O . SER A 1 95 ? -4.262 25.156 -2.117 1 61.25 95 SER A O 1
ATOM 794 N N . ASN A 1 96 ? -2.508 24.391 -3.037 1 54.09 96 ASN A N 1
ATOM 795 C CA . ASN A 1 96 ? -3.25 23.906 -4.195 1 54.09 96 ASN A CA 1
ATOM 796 C C . ASN A 1 96 ? -3.783 22.484 -3.965 1 54.09 96 ASN A C 1
ATOM 798 O O . ASN A 1 96 ? -4.617 22 -4.73 1 54.09 96 ASN A O 1
ATOM 802 N N . ARG A 1 97 ? -3.398 21.812 -3.074 1 58.56 97 ARG A N 1
ATOM 803 C CA . ARG A 1 97 ? -3.633 20.375 -3.123 1 58.56 97 ARG A CA 1
ATOM 804 C C . ARG A 1 97 ? -4.578 19.938 -2.01 1 58.56 97 ARG A C 1
ATOM 806 O O . ARG A 1 97 ? -5.023 18.797 -1.985 1 58.56 97 ARG A O 1
ATOM 813 N N . PHE A 1 98 ? -4.859 20.781 -1.004 1 61.34 98 PHE A N 1
ATOM 814 C CA . PHE A 1 98 ? -5.871 20.406 -0.025 1 61.34 98 PHE A CA 1
ATOM 815 C C . PHE A 1 98 ? -7.238 20.953 -0.427 1 61.34 98 PHE A C 1
ATOM 817 O O . PHE A 1 98 ? -8.164 20.969 0.384 1 61.34 98 PHE A O 1
ATOM 824 N N . VAL A 1 99 ? -7.27 21.406 -1.575 1 46.66 99 VAL A N 1
ATOM 825 C CA . VAL A 1 99 ? -8.516 22.094 -1.915 1 46.66 99 VAL A CA 1
ATOM 826 C C . VAL A 1 99 ? -9.688 21.125 -1.791 1 46.66 99 VAL A C 1
ATOM 828 O O . VAL A 1 99 ? -9.586 19.969 -2.191 1 46.66 99 VAL A O 1
ATOM 831 N N . ASP A 1 100 ? -11.055 21.656 -1.319 1 39.12 100 ASP A N 1
ATOM 832 C CA . ASP A 1 100 ? -12.383 21.141 -0.999 1 39.12 100 ASP A CA 1
ATOM 833 C C . ASP A 1 100 ? -12.789 20.031 -1.965 1 39.12 100 ASP A C 1
ATOM 835 O O . ASP A 1 100 ? -12.461 20.078 -3.152 1 39.12 100 ASP A O 1
ATOM 839 N N . MET B 1 1 ? 13.969 -12.102 8.32 1 52.94 1 MET B N 1
ATOM 840 C CA . MET B 1 1 ? 12.57 -11.961 7.914 1 52.94 1 MET B CA 1
ATOM 841 C C . MET B 1 1 ? 12.453 -11.852 6.398 1 52.94 1 MET B C 1
ATOM 843 O O . MET B 1 1 ? 13.312 -11.266 5.742 1 52.94 1 MET B O 1
ATOM 847 N N . ALA B 1 2 ? 11.625 -12.836 5.824 1 65.56 2 ALA B N 1
ATOM 848 C CA . ALA B 1 2 ? 11.641 -12.961 4.367 1 65.56 2 ALA B CA 1
ATOM 849 C C . ALA B 1 2 ? 11.203 -11.656 3.701 1 65.56 2 ALA B C 1
ATOM 851 O O . ALA B 1 2 ? 10.297 -10.984 4.184 1 65.56 2 ALA B O 1
ATOM 852 N N . GLU B 1 3 ? 12.07 -11.188 2.865 1 85.25 3 GLU B N 1
ATOM 853 C CA . GLU B 1 3 ? 11.883 -9.922 2.154 1 85.25 3 GLU B CA 1
ATOM 854 C C . GLU B 1 3 ? 10.828 -10.062 1.061 1 85.25 3 GLU B C 1
ATOM 856 O O . GLU B 1 3 ? 10.734 -11.102 0.403 1 85.25 3 GLU B O 1
ATOM 861 N N . ILE B 1 4 ? 9.914 -9.062 1.005 1 93.06 4 ILE B N 1
ATOM 862 C CA . ILE B 1 4 ? 8.906 -9 -0.044 1 93.06 4 ILE B CA 1
ATOM 863 C C . ILE B 1 4 ? 9.219 -7.852 -0.999 1 93.06 4 ILE B C 1
ATOM 865 O O . ILE B 1 4 ? 9.477 -6.73 -0.562 1 93.06 4 ILE B O 1
ATOM 869 N N . ARG B 1 5 ? 9.211 -8.219 -2.238 1 95.06 5 ARG B N 1
ATOM 870 C CA . ARG B 1 5 ? 9.391 -7.223 -3.293 1 95.06 5 ARG B CA 1
ATOM 871 C C . ARG B 1 5 ? 8.164 -7.168 -4.199 1 95.06 5 ARG B C 1
ATOM 873 O O . ARG B 1 5 ? 7.602 -8.203 -4.555 1 95.06 5 ARG B O 1
ATOM 880 N N . PHE B 1 6 ? 7.75 -5.934 -4.559 1 96.38 6 PHE B N 1
ATOM 881 C CA . PHE B 1 6 ? 6.645 -5.758 -5.492 1 96.38 6 PHE B CA 1
ATOM 882 C C . PHE B 1 6 ? 7.148 -5.262 -6.844 1 96.38 6 PHE B C 1
ATOM 884 O O . PHE B 1 6 ? 8.078 -4.453 -6.906 1 96.38 6 PHE B O 1
ATOM 891 N N . THR B 1 7 ? 6.559 -5.816 -7.914 1 95.25 7 THR B N 1
ATOM 892 C CA . THR B 1 7 ? 6.75 -5.195 -9.219 1 95.25 7 THR B CA 1
ATOM 893 C C . THR B 1 7 ? 5.812 -4.004 -9.398 1 95.25 7 THR B C 1
ATOM 895 O O . THR B 1 7 ? 4.867 -3.834 -8.625 1 95.25 7 THR B O 1
ATOM 898 N N . ARG B 1 8 ? 6.121 -3.199 -10.43 1 95.62 8 ARG B N 1
ATOM 899 C CA . ARG B 1 8 ? 5.266 -2.064 -10.75 1 95.62 8 ARG B CA 1
ATOM 900 C C . ARG B 1 8 ? 3.834 -2.52 -11.023 1 95.62 8 ARG B C 1
ATOM 902 O O . ARG B 1 8 ? 2.879 -1.897 -10.555 1 95.62 8 ARG B O 1
ATOM 909 N N . LYS B 1 9 ? 3.691 -3.568 -11.719 1 95.75 9 LYS B N 1
ATOM 910 C CA . LYS B 1 9 ? 2.373 -4.09 -12.07 1 95.75 9 LYS B CA 1
ATOM 911 C C . LYS B 1 9 ? 1.62 -4.551 -10.828 1 95.75 9 LYS B C 1
ATOM 913 O O . LYS B 1 9 ? 0.401 -4.391 -10.734 1 95.75 9 LYS B O 1
ATOM 918 N N . ALA B 1 10 ? 2.332 -5.129 -9.922 1 97 10 ALA B N 1
ATOM 919 C CA . ALA B 1 10 ? 1.701 -5.562 -8.68 1 97 10 ALA B CA 1
ATOM 920 C C . ALA B 1 10 ? 1.213 -4.367 -7.863 1 97 10 ALA B C 1
ATOM 922 O O . ALA B 1 10 ? 0.127 -4.406 -7.281 1 97 10 ALA B O 1
ATOM 923 N N . VAL B 1 11 ? 2.002 -3.283 -7.82 1 97.12 11 VAL B N 1
ATOM 924 C CA . VAL B 1 11 ? 1.622 -2.07 -7.102 1 97.12 11 VAL B CA 1
ATOM 925 C C . VAL B 1 11 ? 0.394 -1.444 -7.758 1 97.12 11 VAL B C 1
ATOM 927 O O . VAL B 1 11 ? -0.524 -0.993 -7.07 1 97.12 11 VAL B O 1
ATOM 930 N N . GLU B 1 12 ? 0.359 -1.401 -9.023 1 96.38 12 GLU B N 1
ATOM 931 C CA . GLU B 1 12 ? -0.807 -0.919 -9.758 1 96.38 12 GLU B CA 1
ATOM 932 C C . GLU B 1 12 ? -2.043 -1.756 -9.445 1 96.38 12 GLU B C 1
ATOM 934 O O . GLU B 1 12 ? -3.131 -1.213 -9.242 1 96.38 12 GLU B O 1
ATOM 939 N N . ASP B 1 13 ? -1.833 -3.057 -9.445 1 96.75 13 ASP B N 1
ATOM 940 C CA . ASP B 1 13 ? -2.943 -3.945 -9.117 1 96.75 13 ASP B CA 1
ATOM 941 C C . ASP B 1 13 ? -3.502 -3.637 -7.73 1 96.75 13 ASP B C 1
ATOM 943 O O . ASP B 1 13 ? -4.719 -3.602 -7.539 1 96.75 13 ASP B O 1
ATOM 947 N N . LEU B 1 14 ? -2.619 -3.428 -6.766 1 97.62 14 LEU B N 1
ATOM 948 C CA . LEU B 1 14 ? -3.043 -3.098 -5.41 1 97.62 14 LEU B CA 1
ATOM 949 C C . LEU B 1 14 ? -3.891 -1.83 -5.398 1 97.62 14 LEU B C 1
ATOM 951 O O . LEU B 1 14 ? -4.938 -1.785 -4.746 1 97.62 14 LEU B O 1
ATOM 955 N N . SER B 1 15 ? -3.406 -0.861 -6.105 1 97.31 15 SER B N 1
ATOM 956 C CA . SER B 1 15 ? -4.133 0.401 -6.18 1 97.31 15 SER B CA 1
ATOM 957 C C . SER B 1 15 ? -5.496 0.215 -6.844 1 97.31 15 SER B C 1
ATOM 959 O O . SER B 1 15 ? -6.496 0.766 -6.379 1 97.31 15 SER B O 1
ATOM 961 N N . ASP B 1 16 ? -5.559 -0.513 -7.891 1 97.44 16 ASP B N 1
ATOM 962 C CA . ASP B 1 16 ? -6.801 -0.777 -8.609 1 97.44 16 ASP B CA 1
ATOM 963 C C . ASP B 1 16 ? -7.793 -1.531 -7.727 1 97.44 16 ASP B C 1
ATOM 965 O O . ASP B 1 16 ? -8.992 -1.232 -7.738 1 97.44 16 ASP B O 1
ATOM 969 N N . ILE B 1 17 ? -7.305 -2.51 -7.055 1 97.81 17 ILE B N 1
ATOM 970 C CA . ILE B 1 17 ? -8.148 -3.283 -6.152 1 97.81 17 ILE B CA 1
ATOM 971 C C . ILE B 1 17 ? -8.727 -2.369 -5.074 1 97.81 17 ILE B C 1
ATOM 973 O O . ILE B 1 17 ? -9.914 -2.434 -4.766 1 97.81 17 ILE B O 1
ATOM 977 N N . TRP B 1 18 ? -7.91 -1.528 -4.508 1 98.12 18 TRP B N 1
ATOM 978 C CA . TRP B 1 18 ? -8.367 -0.579 -3.498 1 98.12 18 TRP B CA 1
ATOM 979 C C . TRP B 1 18 ? -9.461 0.324 -4.062 1 98.12 18 TRP B C 1
ATOM 981 O O . TRP B 1 18 ? -10.531 0.47 -3.459 1 98.12 18 TRP B O 1
ATOM 991 N N . ASN B 1 19 ? -9.188 0.91 -5.227 1 97.94 19 ASN B N 1
ATOM 992 C CA . ASN B 1 19 ? -10.125 1.837 -5.855 1 97.94 19 ASN B CA 1
ATOM 993 C C . ASN B 1 19 ? -11.461 1.167 -6.148 1 97.94 19 ASN B C 1
ATOM 995 O O . ASN B 1 19 ? -12.516 1.736 -5.871 1 97.94 19 ASN B O 1
ATOM 999 N N . TYR B 1 20 ? -11.398 0.031 -6.723 1 97.88 20 TYR B N 1
ATOM 1000 C CA . TYR B 1 20 ? -12.617 -0.707 -7.043 1 97.88 20 TYR B CA 1
ATOM 1001 C C . TYR B 1 20 ? -13.422 -0.997 -5.781 1 97.88 20 TYR B C 1
ATOM 1003 O O . TYR B 1 20 ? -14.641 -0.821 -5.766 1 97.88 20 TYR B O 1
ATOM 1011 N N . THR B 1 21 ? -12.734 -1.555 -4.766 1 97.88 21 THR B N 1
ATOM 1012 C CA . THR B 1 21 ? -13.391 -1.903 -3.51 1 97.88 21 THR B CA 1
ATOM 1013 C C . THR B 1 21 ? -13.992 -0.666 -2.852 1 97.88 21 THR B C 1
ATOM 1015 O O . THR B 1 21 ? -15.117 -0.713 -2.342 1 97.88 21 THR B O 1
ATOM 1018 N N . ALA B 1 22 ? -13.273 0.468 -2.867 1 97.69 22 ALA B N 1
ATOM 1019 C CA . ALA B 1 22 ? -13.781 1.722 -2.314 1 97.69 22 ALA B CA 1
ATOM 1020 C C . ALA B 1 22 ? -15.031 2.184 -3.057 1 97.69 22 ALA B C 1
ATOM 1022 O O . ALA B 1 22 ? -16 2.611 -2.434 1 97.69 22 ALA B O 1
ATOM 1023 N N . ASP B 1 23 ? -15.016 2.053 -4.406 1 98 23 ASP B N 1
ATOM 1024 C CA . ASP B 1 23 ? -16.125 2.486 -5.25 1 98 23 ASP B CA 1
ATOM 1025 C C . ASP B 1 23 ? -17.344 1.591 -5.059 1 98 23 ASP B C 1
ATOM 1027 O O . ASP B 1 23 ? -18.484 2.051 -5.168 1 98 23 ASP B O 1
ATOM 1031 N N . THR B 1 24 ? -17.156 0.333 -4.828 1 97.69 24 THR B N 1
ATOM 1032 C CA . THR B 1 24 ? -18.234 -0.654 -4.777 1 97.69 24 THR B CA 1
ATOM 1033 C C . THR B 1 24 ? -18.844 -0.721 -3.381 1 97.69 24 THR B C 1
ATOM 1035 O O . THR B 1 24 ? -20.047 -0.896 -3.232 1 97.69 24 THR B O 1
ATOM 1038 N N . TRP B 1 25 ? -17.984 -0.585 -2.355 1 97.06 25 TRP B N 1
ATOM 1039 C CA . TRP B 1 25 ? -18.469 -0.734 -0.988 1 97.06 25 TRP B CA 1
ATOM 1040 C C . TRP B 1 25 ? -18.078 0.468 -0.136 1 97.06 25 TRP B C 1
ATOM 1042 O O . TRP B 1 25 ? -18.906 1.331 0.154 1 97.06 25 TRP B O 1
ATOM 1052 N N . SER B 1 26 ? -16.766 0.656 0.34 1 96.31 26 SER B N 1
ATOM 1053 C CA . SER B 1 26 ? -16.328 1.791 1.145 1 96.31 26 SER B CA 1
ATOM 1054 C C . SER B 1 26 ? -14.797 1.854 1.227 1 96.31 26 SER B C 1
ATOM 1056 O O . SER B 1 26 ? -14.117 0.847 1.018 1 96.31 26 SER B O 1
ATOM 1058 N N . GLU B 1 27 ? -14.344 2.996 1.606 1 94.44 27 GLU B N 1
ATOM 1059 C CA . GLU B 1 27 ? -12.906 3.15 1.83 1 94.44 27 GLU B CA 1
ATOM 1060 C C . GLU B 1 27 ? -12.43 2.275 2.986 1 94.44 27 GLU B C 1
ATOM 1062 O O . GLU B 1 27 ? -11.328 1.734 2.949 1 94.44 27 GLU B O 1
ATOM 1067 N N . ARG B 1 28 ? -13.281 2.176 4.047 1 92.75 28 ARG B N 1
ATOM 1068 C CA . ARG B 1 28 ? -12.938 1.324 5.18 1 92.75 28 ARG B CA 1
ATOM 1069 C C . ARG B 1 28 ? -12.758 -0.126 4.742 1 92.75 28 ARG B C 1
ATOM 1071 O O . ARG B 1 28 ? -11.82 -0.799 5.172 1 92.75 28 ARG B O 1
ATOM 1078 N N . GLN B 1 29 ? -13.648 -0.579 3.895 1 96.31 29 GLN B N 1
ATOM 1079 C CA . GLN B 1 29 ? -13.531 -1.937 3.375 1 96.31 29 GLN B CA 1
ATOM 1080 C C . GLN B 1 29 ? -12.312 -2.076 2.465 1 96.31 29 GLN B C 1
ATOM 1082 O O . GLN B 1 29 ? -11.656 -3.119 2.455 1 96.31 29 GLN B O 1
ATOM 1087 N N . ALA B 1 30 ? -12.055 -1.026 1.709 1 97.75 30 ALA B N 1
ATOM 1088 C CA . ALA B 1 30 ? -10.883 -1.03 0.838 1 97.75 30 ALA B CA 1
ATOM 1089 C C . ALA B 1 30 ? -9.594 -1.134 1.651 1 97.75 30 ALA B C 1
ATOM 1091 O O . ALA B 1 30 ? -8.703 -1.915 1.315 1 97.75 30 ALA B O 1
ATOM 1092 N N . ASP B 1 31 ? -9.562 -0.394 2.713 1 95.44 31 ASP B N 1
ATOM 1093 C CA . ASP B 1 31 ? -8.406 -0.452 3.607 1 95.44 31 ASP B CA 1
ATOM 1094 C C . ASP B 1 31 ? -8.25 -1.845 4.215 1 95.44 31 ASP B C 1
ATOM 1096 O O . ASP B 1 3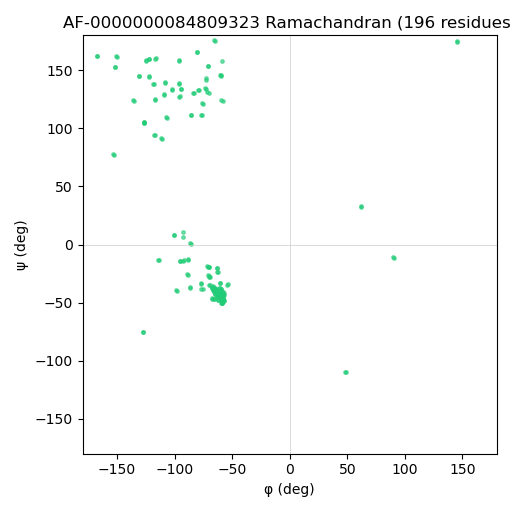1 ? -7.148 -2.395 4.246 1 95.44 31 ASP B O 1
ATOM 1100 N N . THR B 1 32 ? -9.289 -2.365 4.703 1 96.12 32 THR B N 1
ATOM 1101 C CA . THR B 1 32 ? -9.273 -3.686 5.32 1 96.12 32 THR B CA 1
ATOM 1102 C C . THR B 1 32 ? -8.758 -4.734 4.336 1 96.12 32 THR B C 1
ATOM 1104 O O . THR B 1 32 ? -7.914 -5.559 4.684 1 96.12 32 THR B O 1
ATOM 1107 N N . TYR B 1 33 ? -9.297 -4.711 3.135 1 97.5 33 TYR B N 1
ATOM 1108 C CA . TYR B 1 33 ? -8.906 -5.695 2.135 1 97.5 33 TYR B CA 1
ATOM 1109 C C . TYR B 1 33 ? -7.449 -5.5 1.72 1 97.5 33 TYR B C 1
ATOM 1111 O O . TYR B 1 33 ? -6.723 -6.469 1.503 1 97.5 33 TYR B O 1
ATOM 1119 N N . TYR B 1 34 ? -7.016 -4.27 1.594 1 95.88 34 TYR B N 1
ATOM 1120 C CA . TYR B 1 34 ? -5.633 -3.93 1.273 1 95.88 34 TYR B CA 1
ATOM 1121 C C . TYR B 1 34 ? -4.676 -4.512 2.305 1 95.88 34 TYR B C 1
ATOM 1123 O O . TYR B 1 34 ? -3.697 -5.172 1.948 1 95.88 34 TYR B O 1
ATOM 1131 N N . TRP B 1 35 ? -4.996 -4.312 3.516 1 93.81 35 TRP B N 1
ATOM 1132 C CA . TRP B 1 35 ? -4.148 -4.824 4.59 1 93.81 35 TRP B CA 1
ATOM 1133 C C . TRP B 1 35 ? -4.152 -6.348 4.605 1 93.81 35 TRP B C 1
ATOM 1135 O O . TRP B 1 35 ? -3.141 -6.977 4.93 1 93.81 35 TRP B O 1
ATOM 1145 N N . LEU B 1 36 ? -5.238 -6.914 4.332 1 96.81 36 LEU B N 1
ATOM 1146 C CA . LEU B 1 36 ? -5.32 -8.367 4.254 1 96.81 36 LEU B CA 1
ATOM 1147 C C . LEU B 1 36 ? -4.391 -8.914 3.174 1 96.81 36 LEU B C 1
ATOM 1149 O O . LEU B 1 36 ? -3.686 -9.898 3.393 1 96.81 36 LEU B O 1
ATOM 1153 N N . LEU B 1 37 ? -4.391 -8.273 2.018 1 97.38 37 LEU B N 1
ATOM 1154 C CA . LEU B 1 37 ? -3.521 -8.688 0.922 1 97.38 37 LEU B CA 1
ATOM 1155 C C . LEU B 1 37 ? -2.055 -8.578 1.32 1 97.38 37 LEU B C 1
ATOM 1157 O O . LEU B 1 37 ? -1.277 -9.508 1.112 1 97.38 37 LEU B O 1
ATOM 1161 N N . ILE B 1 38 ? -1.707 -7.512 1.938 1 93.94 38 ILE B N 1
ATOM 1162 C CA . ILE B 1 38 ? -0.328 -7.254 2.336 1 93.94 38 IL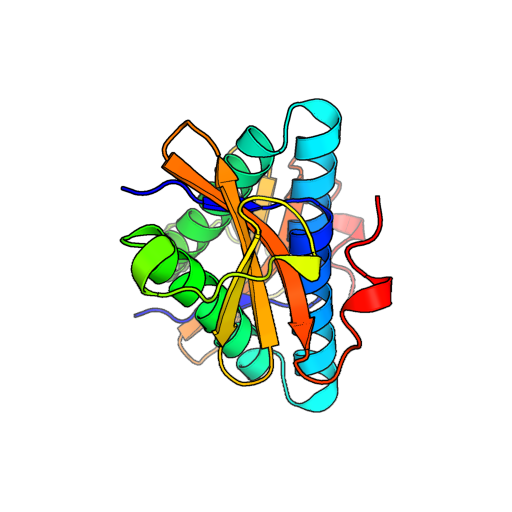E B CA 1
ATOM 1163 C C . ILE B 1 38 ? 0.089 -8.242 3.422 1 93.94 38 ILE B C 1
ATOM 1165 O O . ILE B 1 38 ? 1.178 -8.82 3.361 1 93.94 38 ILE B O 1
ATOM 1169 N N . ALA B 1 39 ? -0.738 -8.445 4.426 1 94 39 ALA B N 1
ATOM 1170 C CA . ALA B 1 39 ? -0.453 -9.406 5.488 1 94 39 ALA B CA 1
ATOM 1171 C C . ALA B 1 39 ? -0.291 -10.812 4.93 1 94 39 ALA B C 1
ATOM 1173 O O . ALA B 1 39 ? 0.541 -11.586 5.41 1 94 39 ALA B O 1
ATOM 1174 N N . SER B 1 40 ? -1.049 -11.148 4 1 96.69 40 SER B N 1
ATOM 1175 C CA . SER B 1 40 ? -0.955 -12.461 3.365 1 96.69 40 SER B CA 1
ATOM 1176 C C . SER B 1 40 ? 0.385 -12.641 2.66 1 96.69 40 SER B C 1
ATOM 1178 O O . SER B 1 40 ? 0.975 -13.719 2.699 1 96.69 40 SER B O 1
ATOM 1180 N N . CYS B 1 41 ? 0.869 -11.578 2.004 1 95.69 41 CYS B N 1
ATOM 1181 C CA . CYS B 1 41 ? 2.182 -11.633 1.373 1 95.69 41 CYS B CA 1
ATOM 1182 C C . CYS B 1 41 ? 3.275 -11.883 2.406 1 95.69 41 CYS B C 1
ATOM 1184 O O . CYS B 1 41 ? 4.219 -12.633 2.148 1 95.69 41 CYS B O 1
ATOM 1186 N N . ARG B 1 42 ? 3.121 -11.297 3.553 1 92.44 42 ARG B N 1
ATOM 1187 C CA . ARG B 1 42 ? 4.098 -11.484 4.621 1 92.44 42 ARG B CA 1
ATOM 1188 C C . ARG B 1 42 ? 4.105 -12.93 5.109 1 92.44 42 ARG B C 1
ATOM 1190 O O . ARG B 1 42 ? 5.168 -13.516 5.32 1 92.44 42 ARG B O 1
ATOM 1197 N N . LYS B 1 43 ? 2.965 -13.43 5.336 1 94.06 43 LYS B N 1
ATOM 1198 C CA . LYS B 1 43 ? 2.846 -14.836 5.727 1 94.06 43 LYS B CA 1
ATOM 1199 C C . LYS B 1 43 ? 3.445 -15.75 4.664 1 94.06 43 LYS B C 1
ATOM 1201 O O . LYS B 1 43 ? 4.18 -16.688 4.988 1 94.06 43 LYS B O 1
ATOM 1206 N N . LEU B 1 44 ? 3.131 -15.469 3.441 1 95.06 44 LEU B N 1
ATOM 1207 C CA . LEU B 1 44 ? 3.6 -16.234 2.293 1 95.06 44 LEU B CA 1
ATOM 1208 C C . LEU B 1 44 ? 5.125 -16.266 2.238 1 95.06 44 LEU B C 1
ATOM 1210 O O . LEU B 1 44 ? 5.723 -17.281 1.898 1 95.06 44 LEU B O 1
ATOM 1214 N N . ALA B 1 45 ? 5.699 -15.148 2.535 1 93.94 45 ALA B N 1
ATOM 1215 C CA . ALA B 1 45 ? 7.152 -15.008 2.465 1 93.94 45 ALA B CA 1
ATOM 1216 C C . ALA B 1 45 ? 7.84 -15.945 3.453 1 93.94 45 ALA B C 1
ATOM 1218 O O . ALA B 1 45 ? 9.008 -16.297 3.277 1 93.94 45 ALA B O 1
ATOM 1219 N N . GLY B 1 46 ? 7.168 -16.375 4.516 1 92.69 46 GLY B N 1
ATOM 1220 C CA . GLY B 1 46 ? 7.746 -17.281 5.5 1 92.69 46 GLY B CA 1
ATOM 1221 C C . GLY B 1 46 ? 8.023 -18.656 4.945 1 92.69 46 GLY B C 1
ATOM 1222 O O . GLY B 1 46 ? 8.961 -19.328 5.379 1 92.69 46 GLY B O 1
ATOM 1223 N N . ASN B 1 47 ? 7.238 -19.203 4.066 1 93.69 47 ASN B N 1
ATOM 1224 C CA . ASN B 1 47 ? 7.414 -20.469 3.359 1 93.69 47 ASN B CA 1
ATOM 1225 C C . ASN B 1 47 ? 6.684 -20.469 2.018 1 93.69 47 ASN B C 1
ATOM 1227 O O . ASN B 1 47 ? 5.664 -21.141 1.858 1 93.69 47 ASN B O 1
ATOM 1231 N N . PRO B 1 48 ? 7.277 -19.812 1.022 1 94.25 48 PRO B N 1
ATOM 1232 C CA . PRO B 1 48 ? 6.566 -19.531 -0.228 1 94.25 48 PRO B CA 1
ATOM 1233 C C . PRO B 1 48 ? 6.316 -20.781 -1.057 1 94.25 48 PRO B C 1
ATOM 1235 O O . PRO B 1 48 ? 5.336 -20.844 -1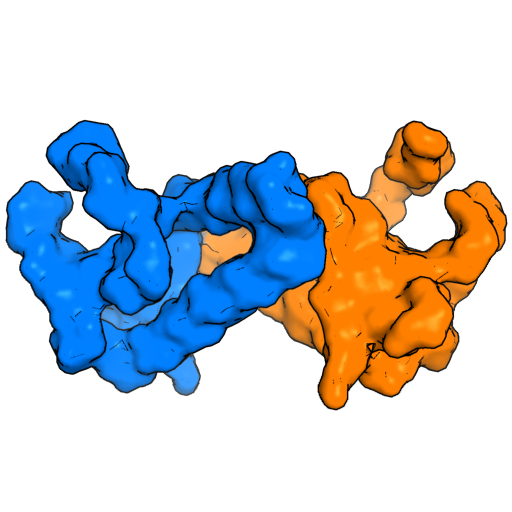.807 1 94.25 48 PRO B O 1
ATOM 1238 N N . VAL B 1 49 ? 7.18 -21.812 -0.91 1 92.88 49 VAL B N 1
ATOM 1239 C CA . VAL B 1 49 ? 7.016 -23.047 -1.683 1 92.88 49 VAL B CA 1
ATOM 1240 C C . VAL B 1 49 ? 5.891 -23.891 -1.084 1 92.88 49 VAL B C 1
ATOM 1242 O O . VAL B 1 49 ? 5.102 -24.484 -1.814 1 92.88 49 VAL B O 1
ATOM 1245 N N . LEU B 1 50 ? 5.77 -23.828 0.178 1 93.06 50 LEU B N 1
ATOM 1246 C CA . LEU B 1 50 ? 4.773 -24.625 0.878 1 93.06 50 LEU B CA 1
ATOM 1247 C C . LEU B 1 50 ? 3.377 -24.047 0.701 1 93.06 50 LEU B C 1
ATOM 1249 O O . LEU B 1 50 ? 2.4 -24.781 0.553 1 93.06 50 LEU B O 1
ATOM 1253 N N . PHE B 1 51 ? 3.25 -22.781 0.711 1 94.69 51 PHE B N 1
ATOM 1254 C CA . PHE B 1 51 ? 1.952 -22.125 0.743 1 94.69 51 PHE B CA 1
ATOM 1255 C C . PHE B 1 51 ? 1.425 -21.891 -0.669 1 94.69 51 PHE B C 1
ATOM 1257 O O . PHE B 1 51 ? 0.213 -21.797 -0.876 1 94.69 51 PHE B O 1
ATOM 1264 N N . GLY B 1 52 ? 2.293 -21.797 -1.609 1 95.62 52 GLY B N 1
ATOM 1265 C CA . GLY B 1 52 ? 1.896 -21.438 -2.959 1 95.62 52 GLY B CA 1
ATOM 1266 C C . GLY B 1 52 ? 1.691 -22.641 -3.865 1 95.62 52 GLY B C 1
ATOM 1267 O O . GLY B 1 52 ? 2.154 -23.734 -3.559 1 95.62 52 GLY B O 1
ATOM 1268 N N . ARG B 1 53 ? 0.914 -22.359 -4.902 1 94.88 53 ARG B N 1
ATOM 1269 C CA . ARG B 1 53 ? 0.756 -23.312 -6 1 94.88 53 ARG B CA 1
ATOM 1270 C C . ARG B 1 53 ? 1.602 -22.891 -7.203 1 94.88 53 ARG B C 1
ATOM 1272 O O . ARG B 1 53 ? 1.564 -21.734 -7.629 1 94.88 53 ARG B O 1
ATOM 1279 N N . GLU B 1 54 ? 2.281 -23.875 -7.707 1 94 54 GLU B N 1
ATOM 1280 C CA . GLU B 1 54 ? 3.119 -23.562 -8.867 1 94 54 GLU B CA 1
ATOM 1281 C C . GLU B 1 54 ? 2.289 -23.5 -10.141 1 94 54 GLU B C 1
ATOM 1283 O O . GLU B 1 54 ? 1.427 -24.344 -10.375 1 94 54 GLU B O 1
ATOM 1288 N N . TYR B 1 55 ? 2.582 -22.391 -10.891 1 91.19 55 TYR B N 1
ATOM 1289 C CA . TYR B 1 55 ? 1.973 -22.219 -12.203 1 91.19 55 TYR B CA 1
ATOM 1290 C C . TYR B 1 55 ? 3.012 -22.359 -13.312 1 91.19 55 TYR B C 1
ATOM 1292 O O . TYR B 1 55 ? 3.545 -21.359 -13.797 1 91.19 55 TYR B O 1
ATOM 1300 N N . LYS B 1 56 ? 3.197 -23.484 -13.789 1 88.25 56 L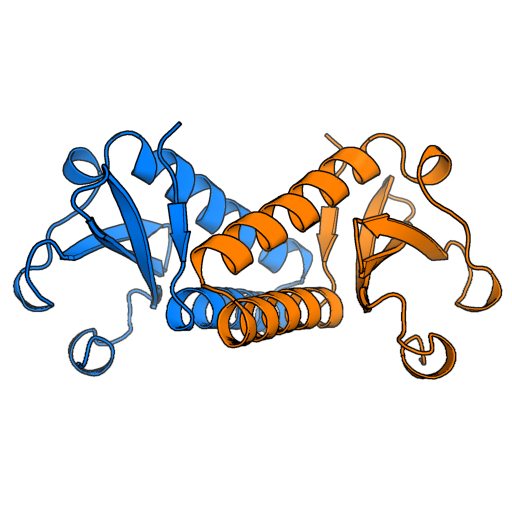YS B N 1
ATOM 1301 C CA . LYS B 1 56 ? 4.246 -23.781 -14.758 1 88.25 56 LYS B CA 1
ATOM 1302 C C . LYS B 1 56 ? 3.939 -23.141 -16.109 1 88.25 56 LYS B C 1
ATOM 1304 O O . LYS B 1 56 ? 4.855 -22.797 -16.859 1 88.25 56 LYS B O 1
ATOM 1309 N N . GLU B 1 57 ? 2.67 -22.953 -16.391 1 85.12 57 GLU B N 1
ATOM 1310 C CA . GLU B 1 57 ? 2.24 -22.391 -17.656 1 85.12 57 GLU B CA 1
ATOM 1311 C C . GLU B 1 57 ? 2.588 -20.922 -17.75 1 85.12 57 GLU B C 1
ATOM 1313 O O . GLU B 1 57 ? 2.615 -20.344 -18.844 1 85.12 57 GLU B O 1
ATOM 1318 N N . LEU B 1 58 ? 2.83 -20.312 -16.609 1 85 58 LEU B N 1
ATOM 1319 C CA . LEU B 1 58 ? 3.129 -18.875 -16.609 1 85 58 LEU B CA 1
ATOM 1320 C C . LEU B 1 58 ? 4.637 -18.641 -16.625 1 85 58 LEU B C 1
ATOM 1322 O O . LEU B 1 58 ? 5.09 -17.531 -16.938 1 85 58 LEU B O 1
ATOM 1326 N N . GLY B 1 59 ? 5.477 -19.562 -16.375 1 83.81 59 GLY B N 1
ATOM 1327 C CA . GLY B 1 59 ? 6.922 -19.438 -16.375 1 83.81 59 GLY B CA 1
ATOM 1328 C C . GLY B 1 59 ? 7.594 -20.297 -15.312 1 83.81 59 GLY B C 1
ATOM 1329 O O . GLY B 1 59 ? 6.918 -20.953 -14.523 1 83.81 59 GLY B O 1
ATOM 1330 N N . GLU B 1 60 ? 8.906 -20.297 -15.352 1 83.12 60 GLU B N 1
ATOM 1331 C CA . GLU B 1 60 ? 9.672 -21.047 -14.367 1 83.12 60 GLU B CA 1
ATOM 1332 C C . GLU B 1 60 ? 9.586 -20.406 -12.984 1 83.12 60 GLU B C 1
ATOM 1334 O O . GLU B 1 60 ? 9.727 -19.203 -12.852 1 83.12 60 GLU B O 1
ATOM 1339 N N . LYS B 1 61 ? 9.273 -21.172 -11.961 1 88.38 61 LYS B N 1
ATOM 1340 C CA . LYS B 1 61 ? 9.258 -20.75 -10.562 1 88.38 61 LYS B CA 1
ATOM 1341 C C . LYS B 1 61 ? 8.234 -19.641 -10.328 1 88.38 61 LYS B C 1
ATOM 1343 O O . LYS B 1 61 ? 8.516 -18.672 -9.625 1 88.38 61 LYS B O 1
ATOM 1348 N N . VAL B 1 62 ? 7.148 -19.734 -11.141 1 92.69 62 VAL B N 1
ATOM 1349 C CA . VAL B 1 62 ? 6.027 -18.844 -10.891 1 92.69 62 VAL B CA 1
ATOM 1350 C C . VAL B 1 62 ? 4.988 -19.547 -10.016 1 92.69 62 VAL B C 1
ATOM 1352 O O . VAL B 1 62 ? 4.57 -20.656 -10.32 1 92.69 62 VAL B O 1
ATOM 1355 N N . TYR B 1 63 ? 4.633 -18.859 -8.93 1 95.56 63 TYR B N 1
ATOM 1356 C CA . TYR B 1 63 ? 3.689 -19.422 -7.973 1 95.56 63 TYR B CA 1
ATOM 1357 C C . TYR B 1 63 ? 2.479 -18.516 -7.805 1 95.56 63 TYR B C 1
ATOM 1359 O O . TYR B 1 63 ? 2.533 -17.328 -8.133 1 95.56 63 TYR B O 1
ATOM 1367 N N . GLY B 1 64 ? 1.386 -19.125 -7.309 1 96.38 64 GLY B N 1
ATOM 1368 C CA . GLY B 1 64 ? 0.179 -18.391 -6.953 1 96.38 64 GLY B CA 1
ATOM 1369 C C . GLY B 1 64 ? -0.346 -18.75 -5.574 1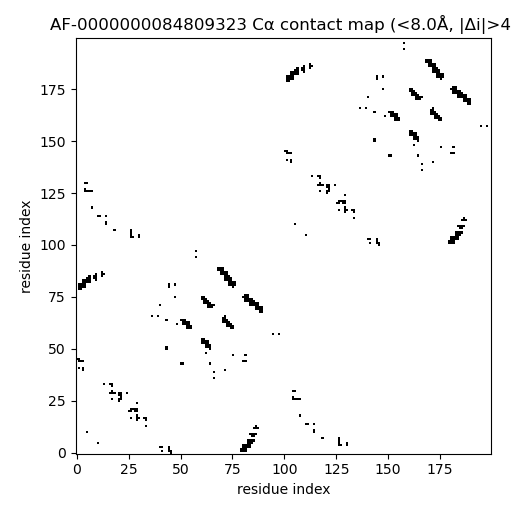 96.38 64 GLY B C 1
ATOM 1370 O O . GLY B 1 64 ? -0.271 -19.906 -5.156 1 96.38 64 GLY B O 1
ATOM 1371 N N . PHE B 1 65 ? -0.893 -17.734 -4.922 1 97.5 65 PHE B N 1
ATOM 1372 C CA . PHE B 1 65 ? -1.494 -17.906 -3.605 1 97.5 65 PHE B CA 1
ATOM 1373 C C . PHE B 1 65 ? -2.828 -17.188 -3.518 1 97.5 65 PHE B C 1
ATOM 1375 O O . PHE B 1 65 ? -2.889 -15.961 -3.699 1 97.5 65 PHE B O 1
ATOM 1382 N N . LYS B 1 66 ? -3.84 -17.922 -3.197 1 97 66 LYS B N 1
ATOM 1383 C CA . LYS B 1 66 ? -5.184 -17.344 -3.197 1 97 66 LYS B CA 1
ATOM 1384 C C . LYS B 1 66 ? -5.469 -16.609 -1.896 1 97 66 LYS B C 1
ATOM 1386 O O . LYS B 1 66 ? -5.211 -17.125 -0.809 1 97 66 LYS B O 1
ATOM 1391 N N . VAL B 1 67 ? -5.965 -15.367 -1.982 1 97.5 67 VAL B N 1
ATOM 1392 C CA . VAL B 1 67 ? -6.465 -14.547 -0.888 1 97.5 67 VAL B CA 1
ATOM 1393 C C . VAL B 1 67 ? -7.879 -14.062 -1.208 1 97.5 67 VAL B C 1
ATOM 1395 O O . VAL B 1 67 ? -8.062 -13.133 -2.002 1 97.5 67 VAL B O 1
ATOM 1398 N N . ASN B 1 68 ? -8.836 -14.656 -0.573 1 96.81 68 ASN B N 1
ATOM 1399 C CA . ASN B 1 68 ? -10.234 -14.391 -0.879 1 96.81 68 ASN B CA 1
ATOM 1400 C C . ASN B 1 68 ? -10.508 -14.469 -2.379 1 96.81 68 ASN B C 1
ATOM 1402 O O . ASN B 1 68 ? -10.359 -15.523 -2.992 1 96.81 68 ASN B O 1
ATOM 1406 N N . LYS B 1 69 ? -10.781 -13.266 -2.996 1 96.81 69 LYS B N 1
ATOM 1407 C CA . LYS B 1 69 ? -11.188 -13.312 -4.398 1 96.81 69 LYS B CA 1
ATOM 1408 C C . LYS B 1 69 ? -10.023 -12.969 -5.32 1 96.81 69 LYS B C 1
ATOM 1410 O O . LYS B 1 69 ? -10.203 -12.82 -6.531 1 96.81 69 LYS B O 1
ATOM 1415 N N . HIS B 1 70 ? -8.883 -12.852 -4.867 1 98.06 70 HIS B N 1
ATOM 1416 C CA . HIS B 1 70 ? -7.719 -12.523 -5.684 1 98.06 70 HIS B CA 1
ATOM 1417 C C . HIS B 1 70 ? -6.617 -13.57 -5.516 1 98.06 70 HIS B C 1
ATOM 1419 O O . HIS B 1 70 ? -6.586 -14.289 -4.516 1 98.06 70 HIS B O 1
ATOM 1425 N N . ILE B 1 71 ? -5.75 -13.648 -6.457 1 97.19 71 ILE B N 1
ATOM 1426 C CA . ILE B 1 71 ? -4.562 -14.5 -6.438 1 97.19 71 ILE B CA 1
ATOM 1427 C C . ILE B 1 71 ? -3.307 -13.633 -6.484 1 97.19 71 ILE B C 1
ATOM 1429 O O . ILE B 1 71 ? -3.186 -12.75 -7.336 1 97.19 71 ILE B O 1
ATOM 1433 N N . VAL B 1 72 ? -2.447 -13.844 -5.504 1 97.56 72 VAL B N 1
ATOM 1434 C CA . VAL B 1 72 ? -1.128 -13.219 -5.496 1 97.56 72 VAL B CA 1
ATOM 1435 C C . VAL B 1 72 ? -0.146 -14.078 -6.289 1 97.56 72 VAL B C 1
ATOM 1437 O O . VAL B 1 72 ? 0.196 -15.188 -5.867 1 97.56 72 VAL B O 1
ATOM 1440 N N . PHE B 1 73 ? 0.304 -13.594 -7.434 1 96.62 73 PHE B N 1
ATOM 1441 C CA . PHE B 1 73 ? 1.309 -14.281 -8.234 1 96.62 73 PHE B CA 1
ATOM 1442 C C . PHE B 1 73 ? 2.705 -13.766 -7.914 1 96.62 73 PHE B C 1
ATOM 1444 O O . PHE B 1 73 ? 2.926 -12.555 -7.848 1 96.62 73 PHE B O 1
ATOM 1451 N N . TYR B 1 74 ? 3.594 -14.734 -7.746 1 96.25 74 TYR B N 1
ATOM 1452 C CA . TYR B 1 74 ? 4.93 -14.328 -7.316 1 96.25 74 TYR B CA 1
ATOM 1453 C C . TYR B 1 74 ? 5.984 -15.297 -7.832 1 96.25 74 TYR B C 1
ATOM 1455 O O . TYR B 1 74 ? 5.66 -16.406 -8.273 1 96.25 74 TYR B O 1
ATOM 1463 N N . ARG B 1 75 ? 7.164 -14.805 -7.805 1 95.19 75 ARG B N 1
ATOM 1464 C CA . ARG B 1 75 ? 8.359 -15.594 -8.086 1 95.19 75 ARG B CA 1
ATOM 1465 C C . ARG B 1 75 ? 9.273 -15.656 -6.863 1 95.19 75 ARG B C 1
ATOM 1467 O O . ARG B 1 75 ? 9.117 -14.875 -5.922 1 95.19 75 ARG B O 1
ATOM 1474 N N . ILE B 1 76 ? 10.141 -16.641 -6.855 1 92.19 76 ILE B N 1
ATOM 1475 C CA . ILE B 1 76 ? 11.125 -16.797 -5.789 1 92.19 76 ILE B CA 1
ATOM 1476 C C . ILE B 1 76 ? 12.531 -16.672 -6.359 1 92.19 76 ILE B C 1
ATOM 1478 O O . ILE B 1 76 ? 13.109 -17.656 -6.816 1 92.19 76 ILE B O 1
ATOM 1482 N N . PRO B 1 77 ? 13.078 -15.445 -6.305 1 89.19 77 PRO B N 1
ATOM 1483 C CA . PRO B 1 77 ? 14.461 -15.289 -6.777 1 89.19 77 PRO B CA 1
ATOM 1484 C C . PRO B 1 77 ? 15.469 -16.047 -5.914 1 89.19 77 PRO B C 1
ATOM 1486 O O . PRO B 1 77 ? 15.102 -16.594 -4.867 1 89.19 77 PRO B O 1
ATOM 1489 N N . ASP B 1 78 ? 16.75 -16.047 -6.316 1 86 78 ASP B N 1
ATOM 1490 C CA . ASP B 1 78 ? 17.812 -16.828 -5.684 1 86 78 ASP B CA 1
ATOM 1491 C C . ASP B 1 78 ? 18.141 -16.281 -4.301 1 86 78 ASP B C 1
ATOM 1493 O O . ASP B 1 78 ? 18.672 -17 -3.453 1 86 78 ASP B O 1
ATOM 1497 N N . ASP B 1 79 ? 17.781 -15.078 -4.047 1 82.62 79 ASP B N 1
ATOM 1498 C CA . ASP B 1 79 ? 18.141 -14.477 -2.764 1 82.62 79 ASP B CA 1
ATOM 1499 C C . ASP B 1 79 ? 17.109 -14.82 -1.694 1 82.62 79 ASP B C 1
ATOM 1501 O O . ASP B 1 79 ? 17.234 -14.391 -0.546 1 82.62 79 ASP B O 1
ATOM 1505 N N . GLY B 1 80 ? 16.094 -15.578 -2.039 1 80.44 80 GLY B N 1
ATOM 1506 C CA . GLY B 1 80 ? 15.141 -16.062 -1.06 1 80.44 80 GLY B CA 1
ATOM 1507 C C . GLY B 1 80 ? 13.969 -15.125 -0.851 1 80.44 80 GLY B C 1
ATOM 1508 O O . GLY B 1 80 ? 13.016 -15.469 -0.155 1 80.44 80 GLY B O 1
ATOM 1509 N N . ALA B 1 81 ? 14.008 -13.961 -1.346 1 86.56 81 ALA B N 1
ATOM 1510 C CA . ALA B 1 81 ? 12.867 -13.047 -1.281 1 86.56 81 ALA B CA 1
ATOM 1511 C C . ALA B 1 81 ? 11.742 -13.508 -2.205 1 86.56 81 ALA B C 1
ATOM 1513 O O . ALA B 1 81 ? 11.961 -14.336 -3.092 1 86.56 81 ALA B O 1
ATOM 1514 N N . ILE B 1 82 ? 10.461 -13.086 -1.812 1 93.94 82 ILE B N 1
ATOM 1515 C CA . ILE B 1 82 ? 9.453 -13.281 -2.85 1 93.94 82 ILE B CA 1
ATOM 1516 C C . ILE B 1 82 ? 9.258 -11.984 -3.631 1 93.94 82 ILE B C 1
ATOM 1518 O O . ILE B 1 82 ? 9.312 -10.898 -3.057 1 93.94 82 ILE B O 1
ATOM 1522 N N . GLU B 1 83 ? 9.148 -12.164 -4.887 1 96.06 83 GLU B N 1
ATOM 1523 C CA . GLU B 1 83 ? 8.789 -11.055 -5.762 1 96.06 83 GLU B CA 1
ATOM 1524 C C . GLU B 1 83 ? 7.352 -11.188 -6.266 1 96.06 83 GLU B C 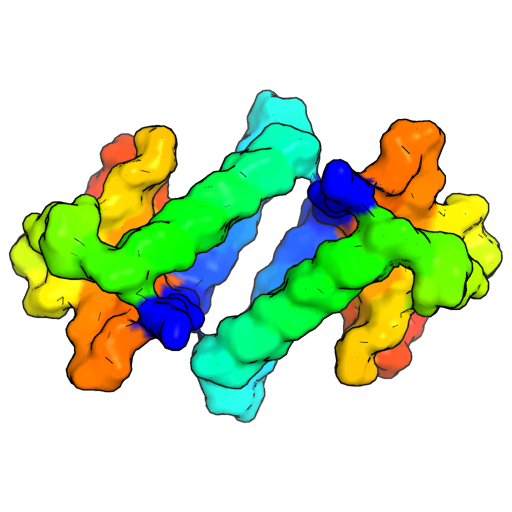1
ATOM 1526 O O . GLU B 1 83 ? 7.051 -12.078 -7.062 1 96.06 83 GLU B O 1
ATOM 1531 N N . VAL B 1 84 ? 6.484 -10.281 -5.723 1 96.94 84 VAL B N 1
ATOM 1532 C CA . VAL B 1 84 ? 5.094 -10.281 -6.172 1 96.94 84 VAL B CA 1
ATOM 1533 C C . VAL B 1 84 ? 4.996 -9.648 -7.555 1 96.94 84 VAL B C 1
ATOM 1535 O O . VAL B 1 84 ? 5.336 -8.477 -7.734 1 96.94 84 VAL B O 1
ATOM 1538 N N . VAL B 1 85 ? 4.48 -10.43 -8.539 1 95.81 85 VAL B N 1
ATOM 1539 C CA . VAL B 1 85 ? 4.492 -9.992 -9.93 1 95.81 85 VAL B CA 1
ATOM 1540 C C . VAL B 1 85 ? 3.133 -9.398 -10.297 1 95.81 85 VAL B C 1
ATOM 1542 O O . VAL B 1 85 ? 3.059 -8.391 -11 1 95.81 85 VAL B O 1
ATOM 1545 N N . ARG B 1 86 ? 2.037 -10 -9.82 1 96.56 86 ARG B N 1
ATOM 1546 C CA . ARG B 1 86 ? 0.671 -9.547 -10.062 1 96.56 86 ARG B CA 1
ATOM 1547 C C . ARG B 1 86 ? -0.249 -9.945 -8.914 1 96.56 86 ARG B C 1
ATOM 1549 O O . ARG B 1 86 ? 0.008 -10.922 -8.211 1 96.56 86 ARG B O 1
ATOM 1556 N N . ILE B 1 87 ? -1.273 -9.18 -8.742 1 97.5 87 ILE B N 1
ATOM 1557 C CA . ILE B 1 87 ? -2.422 -9.523 -7.91 1 97.5 87 ILE B CA 1
ATOM 1558 C C . ILE B 1 87 ? -3.707 -9.383 -8.719 1 97.5 87 ILE B C 1
ATOM 1560 O O . ILE B 1 87 ? -4.16 -8.266 -9 1 97.5 87 ILE B O 1
ATOM 1564 N N . LEU B 1 88 ? -4.27 -10.57 -9.094 1 96.88 88 LEU B N 1
ATOM 1565 C CA . LEU B 1 88 ? -5.359 -10.578 -10.062 1 96.88 88 LEU B CA 1
ATOM 1566 C C . LEU B 1 88 ? -6.602 -11.25 -9.484 1 96.88 88 LEU B C 1
ATOM 1568 O O . LEU B 1 88 ? -6.488 -12.203 -8.711 1 96.88 88 LEU B O 1
ATOM 1572 N N . HIS B 1 89 ? -7.754 -10.711 -9.875 1 97.25 89 HIS B N 1
ATOM 1573 C CA . HIS B 1 89 ? -9 -11.375 -9.5 1 97.25 89 HIS B CA 1
ATOM 1574 C C . HIS B 1 89 ? -9.055 -12.797 -10.047 1 97.25 89 HIS B C 1
ATOM 1576 O O . HIS B 1 89 ? -8.609 -13.055 -11.164 1 97.25 89 HIS B O 1
ATOM 1582 N N . GLU B 1 90 ? -9.641 -13.656 -9.312 1 93.25 90 GLU B N 1
ATOM 1583 C CA . GLU B 1 90 ? -9.641 -15.086 -9.617 1 93.25 90 GLU B CA 1
ATOM 1584 C C . GLU B 1 90 ? -10.359 -15.367 -10.938 1 93.25 90 GLU B C 1
ATOM 1586 O O . GLU B 1 90 ? -10.102 -16.391 -11.586 1 93.25 90 GLU B O 1
ATOM 1591 N N . ARG B 1 91 ? -11.195 -14.414 -11.344 1 90.69 91 ARG B N 1
ATOM 1592 C CA . ARG B 1 91 ? -11.969 -14.633 -12.555 1 90.69 91 ARG B CA 1
ATOM 1593 C C . ARG B 1 91 ? -11.203 -14.172 -13.789 1 90.69 91 ARG B C 1
ATOM 1595 O O . ARG B 1 91 ? -11.641 -14.398 -14.922 1 90.69 91 ARG B O 1
ATOM 1602 N N . MET B 1 92 ? -10.172 -13.477 -13.617 1 86.75 92 MET B N 1
ATOM 1603 C CA . MET B 1 92 ? -9.414 -12.977 -14.758 1 86.75 92 MET B CA 1
ATOM 1604 C C . MET B 1 92 ? -8.641 -14.102 -15.438 1 86.75 92 MET B C 1
ATOM 1606 O O . MET B 1 92 ? -8.164 -15.023 -14.781 1 86.75 92 MET B O 1
ATOM 1610 N N . ASP B 1 93 ? -8.57 -14.07 -16.719 1 69.25 93 ASP B N 1
ATOM 1611 C CA . ASP B 1 93 ? -7.852 -15.039 -17.531 1 69.25 93 ASP B CA 1
ATOM 1612 C C . ASP B 1 93 ? -6.344 -14.797 -17.484 1 69.25 93 ASP B C 1
ATOM 1614 O O . ASP B 1 93 ? -5.867 -13.727 -17.844 1 69.25 93 ASP B O 1
ATOM 1618 N N . LEU B 1 94 ? -5.648 -15.672 -16.891 1 71.69 94 LEU B N 1
ATOM 1619 C CA . LEU B 1 94 ? -4.211 -15.602 -16.656 1 71.69 94 LEU B CA 1
ATOM 1620 C C . LEU B 1 94 ? -3.445 -15.531 -17.969 1 71.69 94 LEU B C 1
ATOM 1622 O O . LEU B 1 94 ? -2.328 -15.008 -18.016 1 71.69 94 LEU B O 1
ATOM 1626 N N . SER B 1 95 ? -3.922 -16.156 -18.984 1 61.25 95 SER B N 1
ATOM 1627 C CA . SER B 1 95 ? -3.201 -16.234 -20.25 1 61.25 95 SER B CA 1
ATOM 1628 C C . SER B 1 95 ? -2.807 -14.859 -20.766 1 61.25 95 SER B C 1
ATOM 1630 O O . SER B 1 95 ? -1.746 -14.695 -21.375 1 61.25 95 SER B O 1
ATOM 1632 N N . ASN B 1 96 ? -3.535 -13.883 -20.562 1 54.12 96 ASN B N 1
ATOM 1633 C CA . ASN B 1 96 ? -3.281 -12.578 -21.172 1 54.12 96 ASN B CA 1
ATOM 1634 C C . ASN B 1 96 ? -2.438 -11.695 -20.266 1 54.12 96 ASN B C 1
ATOM 1636 O O . ASN B 1 96 ? -1.937 -10.656 -20.688 1 54.12 96 ASN B O 1
ATOM 1640 N N . ARG B 1 97 ? -2.275 -11.961 -19.125 1 58.84 97 ARG B N 1
ATOM 1641 C CA . ARG B 1 97 ? -1.799 -10.922 -18.219 1 58.84 97 ARG B CA 1
ATOM 1642 C C . ARG B 1 97 ? -0.398 -11.242 -17.703 1 58.84 97 ARG B C 1
ATOM 1644 O O . ARG B 1 97 ? 0.238 -10.406 -17.062 1 58.84 97 ARG B O 1
ATOM 1651 N N . PHE B 1 98 ? 0.105 -12.469 -17.875 1 61.16 98 PHE B N 1
ATOM 1652 C CA . PHE B 1 98 ? 1.49 -12.734 -17.5 1 61.16 98 PHE B CA 1
ATOM 1653 C C . PHE B 1 98 ? 2.418 -12.531 -18.703 1 61.16 98 PHE B C 1
ATOM 1655 O O . PHE B 1 98 ? 3.582 -12.93 -18.656 1 61.16 98 PHE B O 1
ATOM 1662 N N . VAL B 1 99 ? 1.829 -12.07 -19.703 1 46.97 99 VAL B N 1
ATOM 1663 C CA . VAL B 1 99 ? 2.635 -12.055 -20.922 1 46.97 99 VAL B CA 1
ATOM 1664 C C . VAL B 1 99 ? 3.895 -11.227 -20.688 1 46.97 99 VAL B C 1
ATOM 1666 O O . VAL B 1 99 ? 3.863 -10.219 -19.984 1 46.97 99 VAL B O 1
ATOM 1669 N N . ASP B 1 100 ? 5.145 -11.445 -21.578 1 38.41 100 ASP B N 1
ATOM 1670 C CA . ASP B 1 100 ? 6.547 -11.039 -21.672 1 38.41 100 ASP B CA 1
ATOM 1671 C C . ASP B 1 100 ? 6.703 -9.547 -21.375 1 38.41 100 ASP B C 1
ATOM 1673 O O . ASP B 1 100 ? 5.852 -8.742 -21.766 1 38.41 100 ASP B O 1
#

pLDDT: mean 90.61, std 11.93, range [38.41, 98.12]

Solvent-accessible surface area (backbone atoms only — not comparable to full-atom values): 10935 Å² total; per-residue (Å²): 127,61,45,77,39,58,35,72,60,20,52,51,29,52,52,49,52,33,52,51,38,27,74,74,72,29,49,68,57,15,44,52,52,50,49,49,53,52,52,48,51,56,58,35,33,73,45,49,75,78,67,32,43,78,36,69,91,74,34,87,69,26,29,37,35,80,53,91,66,28,30,45,28,29,33,66,54,95,85,62,31,33,36,34,53,38,52,42,50,69,85,56,69,63,83,74,70,64,63,132,129,59,45,78,41,57,36,73,59,19,53,50,31,53,52,50,51,32,51,51,37,28,73,74,72,29,48,69,56,16,45,52,52,49,50,50,54,53,53,49,52,56,58,36,34,72,46,50,76,78,66,31,43,78,36,69,91,72,34,86,68,27,29,34,35,80,53,93,67,29,29,44,27,28,34,65,54,95,84,62,28,32,35,34,52,38,51,41,51,68,85,57,69,62,83,72,71,65,62,134

Secondary structure (DSSP, 8-state):
---EEE-HHHHHHHHHHHHHHHHHT-HHHHHHHHHHHHHHHHHHHHSHHHHSEE-GGG-TTEEEEEETTEEEEEE--TTS-EEEEEEEETTS-GGGTS--/---EEE-HHHHHHHHHHHHHHHHHT-HHHHHHHHHHHHHHHHHHHHSHHHHSEE-GGG-TTEEEEEETTEEEEEE--TTS-EEEEEEEETTS-GGGTS--

Foldseek 3Di:
DAAEAEDPQAVVQLVVQLVVCCVVPRNVVSVVLSVQVVVVLVVCLVPVVVQWDDDVVLHDQWTWHDDVQWIFIWHQDPVSHIYGYHIGGPPDDPVPPSDD/DAAEAEDPQAVVQLVVQLVVCCVVPRNVVSVVVSVQVVVVLVVCLVPVVVQWDDDVVLHPQWTWHDDVQWIFIWHQDPVSHIYGYHIGGPPDDPVPPSDD

Radius of gyration: 17.85 Å; Cα contacts (8 Å, |Δi|>4): 303; chains: 2; bounding box: 37×51×42 Å

Organism: NCBI:txid717959